Protein AF-A0A2E7RNI8-F1 (afdb_monomer)

Foldseek 3Di:
DVQQAACAPPPPAFDGHPPNPDDDDDDPCVVPPDPVSLLLLLQNVPPDNDQDQERFALDFDDDDDPVLQPDFADADDPSSVVSLVCQQQCGPNRNHHAAFYELFQQQCPVVCVVVVNDPDPPARSHASRSTNVLVDPSYAYEWEDAPVRHGESRTHYYDSHDYYFHFHYFLQPTWGDKGFFPWFLCDGPQNVDPDPQSDQCSHSCADPSGNGVGMDRGGGHSSSRRSRD

Nearest PDB structures (foldseek):
  3wqb-assembly1_A  TM=8.336E-01  e=3.215E-13  Aeromonas sobria
  3hjr-assembly1_A  TM=7.940E-01  e=1.493E-12  Aeromonas sobria
  1p8j-assembly1_A  TM=9.001E-01  e=2.057E-09  Mus musculus
  1ot5-assembly2_B  TM=8.166E-01  e=7.885E-08  Saccharomyces cerevisiae
  4mzd-assembly1_A  TM=5.587E-01  e=4.440E-04  Lactococcus lactis subsp. lactis

Structure (mmCIF, N/CA/C/O backbone):
data_AF-A0A2E7RNI8-F1
#
_entry.id   AF-A0A2E7RNI8-F1
#
loop_
_atom_site.group_PDB
_atom_site.id
_atom_site.type_symbol
_atom_site.label_atom_id
_atom_site.label_alt_id
_atom_site.label_comp_id
_atom_site.label_asym_id
_atom_site.label_entity_id
_atom_site.label_seq_id
_atom_site.pdbx_PDB_ins_code
_atom_site.Cartn_x
_atom_site.Cartn_y
_atom_site.Cartn_z
_atom_site.occupancy
_atom_site.B_iso_or_equiv
_atom_site.auth_seq_id
_atom_site.auth_comp_id
_atom_site.auth_asym_id
_atom_site.auth_atom_id
_atom_site.pdbx_PDB_model_num
ATOM 1 N N . MET A 1 1 ? 0.422 -0.015 -5.640 1.00 95.88 1 MET A N 1
ATOM 2 C CA . MET A 1 1 ? -0.311 -0.620 -4.497 1.00 95.88 1 MET A CA 1
ATOM 3 C C . MET A 1 1 ? -1.468 -1.521 -4.939 1.00 95.88 1 MET A C 1
ATOM 5 O O . MET A 1 1 ? -1.362 -2.720 -4.734 1.00 95.88 1 MET A O 1
ATOM 9 N N . ALA A 1 2 ? -2.531 -1.005 -5.571 1.00 98.06 2 ALA A N 1
ATOM 10 C CA . ALA A 1 2 ? -3.742 -1.778 -5.904 1.00 98.06 2 ALA A CA 1
ATOM 11 C C . ALA A 1 2 ? -3.486 -3.115 -6.636 1.00 98.06 2 ALA A C 1
ATOM 13 O O . ALA A 1 2 ? -4.107 -4.131 -6.317 1.00 98.06 2 ALA A O 1
ATOM 14 N N . GLY A 1 3 ? -2.533 -3.139 -7.575 1.00 98.62 3 GLY A N 1
ATOM 15 C CA . GLY A 1 3 ? -2.154 -4.356 -8.294 1.00 98.62 3 GLY A CA 1
ATOM 16 C C . GLY A 1 3 ? -1.561 -5.459 -7.412 1.00 98.62 3 GLY A C 1
ATOM 17 O O . GLY A 1 3 ? -1.817 -6.632 -7.674 1.00 98.62 3 GLY A O 1
ATOM 18 N N . ILE A 1 4 ? -0.847 -5.104 -6.338 1.00 98.81 4 ILE A N 1
ATOM 19 C CA . ILE A 1 4 ? -0.328 -6.066 -5.350 1.00 98.81 4 ILE A CA 1
ATOM 20 C C . ILE A 1 4 ? -1.492 -6.793 -4.676 1.00 98.81 4 ILE A C 1
ATOM 22 O O . ILE A 1 4 ? -1.464 -8.015 -4.558 1.00 98.81 4 ILE A O 1
ATOM 26 N N . ILE A 1 5 ? -2.544 -6.058 -4.307 1.00 98.81 5 ILE A N 1
ATOM 27 C CA . ILE A 1 5 ? -3.721 -6.626 -3.645 1.00 98.81 5 ILE A CA 1
ATOM 28 C C . ILE A 1 5 ? -4.496 -7.509 -4.626 1.00 98.81 5 ILE A C 1
ATOM 30 O O . ILE A 1 5 ? -4.685 -8.697 -4.373 1.00 98.81 5 ILE A O 1
ATOM 34 N N . ALA A 1 6 ? -4.944 -6.946 -5.753 1.00 98.56 6 ALA A N 1
ATOM 35 C CA . ALA A 1 6 ? -5.981 -7.580 -6.568 1.00 98.56 6 ALA A CA 1
ATOM 36 C C . ALA A 1 6 ? -5.824 -7.390 -8.085 1.00 98.56 6 ALA A C 1
ATOM 38 O O . ALA A 1 6 ? -6.822 -7.395 -8.807 1.00 98.56 6 ALA A O 1
ATOM 39 N N . ALA A 1 7 ? -4.599 -7.265 -8.616 1.00 98.56 7 ALA A N 1
ATOM 40 C CA . ALA A 1 7 ? -4.422 -7.400 -10.064 1.00 98.56 7 ALA A CA 1
ATOM 41 C C . ALA A 1 7 ? -5.032 -8.725 -10.544 1.00 98.56 7 ALA A C 1
ATOM 43 O O . ALA A 1 7 ? -4.798 -9.784 -9.946 1.00 98.56 7 ALA A O 1
ATOM 44 N N . LYS A 1 8 ? -5.832 -8.660 -11.615 1.00 98.38 8 LYS A N 1
ATOM 45 C CA . LYS A 1 8 ? -6.591 -9.813 -12.094 1.00 98.38 8 LYS A CA 1
ATOM 46 C C . LYS A 1 8 ? -5.643 -10.941 -12.488 1.00 98.38 8 LYS A C 1
ATOM 48 O O . LYS A 1 8 ? -4.798 -10.781 -13.357 1.00 98.38 8 LYS A O 1
ATOM 53 N N . GLY A 1 9 ? -5.825 -12.094 -11.859 1.00 96.94 9 GLY A N 1
ATOM 54 C CA . GLY A 1 9 ? -5.047 -13.296 -12.121 1.00 96.94 9 GLY A CA 1
ATOM 55 C C . GLY A 1 9 ? -5.676 -14.176 -13.195 1.00 96.94 9 GLY A C 1
ATOM 56 O O . GLY A 1 9 ? -6.866 -14.063 -13.491 1.00 96.94 9 GLY A O 1
ATOM 57 N N . LEU A 1 10 ? -4.873 -15.113 -13.713 1.00 96.56 10 LEU A N 1
ATOM 58 C CA . LEU A 1 10 ? -5.301 -16.177 -14.637 1.00 96.56 10 LEU A CA 1
ATOM 59 C C . LEU A 1 10 ? -5.905 -15.665 -15.959 1.00 96.56 10 LEU A C 1
ATOM 61 O O . LEU A 1 10 ? -6.720 -16.341 -16.578 1.00 96.56 10 LEU A O 1
ATOM 65 N N . ASN A 1 11 ? -5.496 -14.476 -16.397 1.00 97.25 11 ASN A N 1
ATOM 66 C CA . ASN A 1 11 ? -5.921 -13.840 -17.649 1.00 97.25 11 ASN A CA 1
ATOM 67 C C . ASN A 1 11 ? -4.801 -13.779 -18.708 1.00 97.25 11 ASN A C 1
ATOM 69 O O . ASN A 1 11 ? -5.030 -13.263 -19.797 1.00 97.25 11 ASN A O 1
ATOM 73 N N . GLY A 1 12 ? -3.605 -14.295 -18.396 1.00 95.75 12 GLY A N 1
ATOM 74 C CA . GLY A 1 12 ? -2.468 -14.348 -19.321 1.00 95.75 12 GLY A CA 1
ATOM 75 C C . GLY A 1 12 ? -1.784 -13.004 -19.582 1.00 95.75 12 GLY A C 1
ATOM 76 O O . GLY A 1 12 ? -1.007 -12.918 -20.528 1.00 95.75 12 GLY A O 1
ATOM 77 N N . ILE A 1 13 ? -2.056 -11.971 -18.776 1.00 95.06 13 ILE A N 1
ATOM 78 C CA . ILE A 1 13 ? -1.435 -10.649 -18.912 1.00 95.06 13 ILE A CA 1
ATOM 79 C C . ILE A 1 13 ? -0.868 -10.167 -17.575 1.00 95.06 13 ILE A C 1
ATOM 81 O O . ILE A 1 13 ? -1.511 -10.289 -16.535 1.00 95.06 13 ILE A O 1
ATOM 85 N N . GLY A 1 14 ? 0.323 -9.573 -17.615 1.00 95.38 14 GLY A N 1
ATOM 86 C CA . GLY A 1 14 ? 0.879 -8.833 -16.488 1.00 95.38 14 GLY A CA 1
ATOM 87 C C . GLY A 1 14 ? 1.115 -9.636 -15.212 1.00 95.38 14 GLY A C 1
ATOM 88 O O . GLY A 1 14 ? 1.601 -10.765 -15.229 1.00 95.38 14 GLY A O 1
ATOM 89 N N . VAL A 1 15 ? 0.783 -8.996 -14.090 1.00 96.88 15 VAL A N 1
ATOM 90 C CA . VAL A 1 15 ? 0.970 -9.514 -12.729 1.00 96.88 15 VAL A CA 1
ATOM 91 C C . VAL A 1 15 ? -0.310 -10.142 -12.166 1.00 96.88 15 VAL A C 1
ATOM 93 O O . VAL A 1 15 ? -1.409 -9.937 -12.676 1.00 96.88 15 VAL A O 1
ATOM 96 N N . ARG A 1 16 ? -0.178 -10.865 -11.050 1.00 98.00 16 ARG A N 1
ATOM 97 C CA . ARG A 1 16 ? -1.296 -11.432 -10.286 1.00 98.00 16 ARG A CA 1
ATOM 98 C C . ARG A 1 16 ? -1.274 -10.891 -8.860 1.00 98.00 16 ARG A C 1
ATOM 100 O O . ARG A 1 16 ? -0.272 -11.067 -8.174 1.00 98.00 16 ARG A O 1
ATOM 107 N N . GLY A 1 17 ? -2.386 -10.314 -8.414 1.00 98.44 17 GLY A N 1
ATOM 108 C CA . GLY A 1 17 ? -2.538 -9.859 -7.033 1.00 98.44 17 GLY A CA 1
ATOM 109 C C . GLY A 1 17 ? -2.601 -11.019 -6.038 1.00 98.44 17 GLY A C 1
ATOM 110 O O . GLY A 1 17 ? -2.994 -12.136 -6.393 1.00 98.44 17 GLY A O 1
ATOM 111 N N . VAL A 1 18 ? -2.247 -10.749 -4.782 1.00 98.31 18 VAL A N 1
ATOM 112 C CA . VAL A 1 18 ? -2.315 -11.709 -3.666 1.00 98.31 18 VAL A CA 1
ATOM 113 C C . VAL A 1 18 ? -3.736 -12.266 -3.524 1.00 98.31 18 VAL A C 1
ATOM 115 O O . VAL A 1 18 ? -3.933 -13.479 -3.466 1.00 98.31 18 VAL A O 1
ATOM 118 N N . ALA A 1 19 ? -4.733 -11.385 -3.592 1.00 98.38 19 ALA A N 1
ATOM 119 C CA . ALA A 1 19 ? -6.155 -11.691 -3.616 1.00 98.38 19 ALA A CA 1
ATOM 120 C C . ALA A 1 19 ? -6.768 -11.284 -4.970 1.00 98.38 19 ALA A C 1
ATOM 122 O O . ALA A 1 19 ? -7.650 -10.438 -5.051 1.00 98.38 19 ALA A O 1
ATOM 123 N N . TYR A 1 20 ? -6.323 -11.909 -6.064 1.00 98.12 20 TYR A N 1
ATOM 124 C CA . TYR A 1 20 ? -6.678 -11.559 -7.455 1.00 98.12 20 TYR A CA 1
ATOM 125 C C . TYR A 1 20 ? -8.175 -11.615 -7.853 1.00 98.12 20 TYR A C 1
ATOM 127 O O . TYR A 1 20 ? -8.518 -11.346 -9.009 1.00 98.12 20 TYR A O 1
ATOM 135 N N . ASN A 1 21 ? -9.061 -12.014 -6.937 1.00 98.06 21 ASN A N 1
ATOM 136 C CA . ASN A 1 21 ? -10.520 -11.993 -7.096 1.00 98.06 21 ASN A CA 1
ATOM 137 C C . ASN A 1 21 ? -11.219 -11.047 -6.100 1.00 98.06 21 ASN A C 1
ATOM 139 O O . ASN A 1 21 ? -12.447 -11.014 -6.073 1.00 98.06 21 ASN A O 1
ATOM 143 N N . ALA A 1 22 ? -10.468 -10.304 -5.284 1.00 98.06 22 ALA A N 1
ATOM 144 C CA . ALA A 1 22 ? -11.018 -9.246 -4.452 1.00 98.06 22 ALA A CA 1
ATOM 145 C C . ALA A 1 22 ? -11.477 -8.063 -5.316 1.00 98.06 22 ALA A C 1
ATOM 147 O O . ALA A 1 22 ? -10.949 -7.814 -6.403 1.00 98.06 22 ALA A O 1
ATOM 148 N N . SER A 1 23 ? -12.459 -7.326 -4.807 1.00 97.38 23 SER A N 1
ATOM 149 C CA . SER A 1 23 ? -12.894 -6.054 -5.379 1.00 97.38 23 SER A CA 1
ATOM 150 C C . SER A 1 23 ? -12.108 -4.910 -4.748 1.00 97.38 23 SER A C 1
ATOM 152 O O . SER A 1 23 ? -11.735 -4.982 -3.579 1.00 97.38 23 SER A O 1
ATOM 154 N N . LEU A 1 24 ? -11.885 -3.841 -5.510 1.00 97.19 24 LEU A N 1
ATOM 155 C CA . LEU A 1 24 ? -11.178 -2.653 -5.043 1.00 97.19 24 LEU A CA 1
ATOM 156 C C . LEU A 1 24 ? -12.064 -1.416 -5.164 1.00 97.19 24 LEU A C 1
ATOM 158 O O . LEU A 1 24 ? -12.796 -1.257 -6.140 1.00 97.19 24 LEU A O 1
ATOM 162 N N . ILE A 1 25 ? -11.918 -0.517 -4.198 1.00 96.88 25 ILE A N 1
ATOM 163 C CA . ILE A 1 25 ? -12.295 0.888 -4.310 1.00 96.88 25 ILE A CA 1
ATOM 164 C C . ILE A 1 25 ? -11.085 1.733 -3.908 1.00 96.88 25 ILE A C 1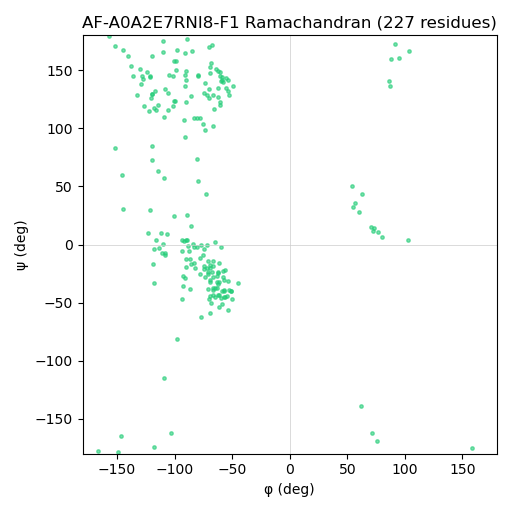
ATOM 166 O O . ILE A 1 25 ? -10.327 1.347 -3.019 1.00 96.88 25 ILE A O 1
ATOM 170 N N . GLY A 1 26 ? -10.880 2.857 -4.591 1.00 95.69 26 GLY A N 1
ATOM 171 C CA . GLY A 1 26 ? -9.806 3.796 -4.293 1.00 95.69 26 GLY A CA 1
ATOM 172 C C . GLY A 1 26 ? -10.365 5.145 -3.865 1.00 95.69 26 GLY A C 1
ATOM 173 O O . GLY A 1 26 ? -11.226 5.698 -4.546 1.00 95.69 26 GLY A O 1
ATOM 174 N N . TYR A 1 27 ? -9.833 5.684 -2.772 1.00 95.19 27 TYR A N 1
ATOM 175 C CA . TYR A 1 27 ? -10.030 7.072 -2.364 1.00 95.19 27 TYR A CA 1
ATOM 176 C C . TYR A 1 27 ? -8.683 7.781 -2.450 1.00 95.19 27 TYR A C 1
ATOM 178 O O . TYR A 1 27 ? -7.733 7.374 -1.781 1.00 95.19 27 TYR A O 1
ATOM 186 N N . ASN A 1 28 ? -8.582 8.830 -3.268 1.00 93.75 28 ASN A N 1
ATOM 187 C CA . ASN A 1 28 ? -7.333 9.571 -3.454 1.00 93.75 28 ASN A CA 1
ATOM 188 C C . ASN A 1 28 ? -7.077 10.559 -2.300 1.00 93.75 28 ASN A C 1
ATOM 190 O O . ASN A 1 28 ? -6.929 11.757 -2.511 1.00 93.75 28 ASN A O 1
ATOM 194 N N . TYR A 1 29 ? -7.073 10.061 -1.060 1.00 94.50 29 TYR A N 1
ATOM 195 C CA . TYR A 1 29 ? -6.887 10.866 0.152 1.00 94.50 29 TYR A CA 1
ATOM 196 C C . TYR A 1 29 ? -5.619 11.731 0.090 1.00 94.50 29 TYR A C 1
ATOM 198 O O . TYR A 1 29 ? -5.658 12.896 0.470 1.00 94.50 29 TYR A O 1
ATOM 206 N N . LEU A 1 30 ? -4.530 11.192 -0.467 1.00 94.44 30 LEU A N 1
ATOM 207 C CA . LEU A 1 30 ? -3.238 11.881 -0.558 1.00 94.44 30 LEU A CA 1
ATOM 208 C C . LEU A 1 30 ? -3.238 13.104 -1.488 1.00 94.44 30 LEU A C 1
ATOM 210 O O . LEU A 1 30 ? -2.313 13.908 -1.418 1.00 94.44 30 LEU A O 1
ATOM 214 N N . GLU A 1 31 ? -4.254 13.273 -2.338 1.00 95.25 31 GLU A N 1
ATOM 215 C CA . GLU A 1 31 ? -4.439 14.498 -3.124 1.00 95.25 31 GLU A CA 1
ATOM 216 C C . GLU A 1 31 ? -4.941 15.665 -2.257 1.00 95.25 31 GLU A C 1
ATOM 218 O O . GLU A 1 31 ? -4.648 16.823 -2.549 1.00 95.25 31 GLU A O 1
ATOM 223 N N . ASN A 1 32 ? -5.668 15.376 -1.170 1.00 94.62 32 ASN A N 1
ATOM 224 C CA . ASN A 1 32 ? -6.168 16.376 -0.229 1.00 94.62 32 ASN A CA 1
ATOM 225 C C . ASN A 1 32 ? -6.329 15.792 1.189 1.00 94.62 32 ASN A C 1
ATOM 227 O O . ASN A 1 32 ? -7.425 15.387 1.599 1.00 94.62 32 ASN A O 1
ATOM 231 N N . SER A 1 33 ? -5.226 15.767 1.938 1.00 94.12 33 SER A N 1
ATOM 232 C CA . SER A 1 33 ? -5.112 15.078 3.227 1.00 94.12 33 SER A CA 1
ATOM 233 C C . SER A 1 33 ? -5.691 15.867 4.414 1.00 94.12 33 SER A C 1
ATOM 235 O O . SER A 1 33 ? -4.949 16.408 5.232 1.00 94.12 33 SER A O 1
ATOM 237 N N . THR A 1 34 ? -7.019 15.954 4.520 1.00 95.69 34 THR A N 1
ATOM 238 C CA . THR A 1 34 ? -7.719 16.547 5.680 1.00 95.69 34 THR A CA 1
ATOM 239 C C . THR A 1 34 ? -8.246 15.476 6.636 1.00 95.69 34 THR A C 1
ATOM 241 O O . THR A 1 34 ? -8.515 14.353 6.213 1.00 95.69 34 THR A O 1
ATOM 244 N N . TYR A 1 35 ? -8.487 15.821 7.908 1.00 95.50 35 TYR A N 1
ATOM 245 C CA . TYR A 1 35 ? -9.113 14.891 8.864 1.00 95.50 35 TYR A CA 1
ATOM 246 C C . TYR A 1 35 ? -10.476 14.383 8.383 1.00 95.50 35 TYR A C 1
ATOM 248 O O . TYR A 1 35 ? -10.760 13.194 8.466 1.00 95.50 35 TYR A O 1
ATOM 256 N N . GLU A 1 36 ? -11.287 15.252 7.779 1.00 96.62 36 GLU A N 1
ATOM 257 C CA . GLU A 1 36 ? -12.568 14.853 7.194 1.00 96.62 36 GLU A CA 1
ATOM 258 C C . GLU A 1 36 ? -12.388 13.799 6.088 1.00 96.62 36 GLU A C 1
ATOM 260 O O . GLU A 1 36 ? -13.077 12.779 6.078 1.00 96.62 36 GLU A O 1
ATOM 265 N N . ASN A 1 37 ? -11.433 14.002 5.174 1.00 96.75 37 ASN A N 1
ATOM 266 C CA . ASN A 1 37 ? -11.170 13.043 4.101 1.00 96.75 37 ASN A CA 1
ATOM 267 C C . ASN A 1 37 ? -10.563 11.737 4.631 1.00 96.75 37 ASN A C 1
ATOM 269 O O . ASN A 1 37 ? -10.853 10.673 4.083 1.00 96.75 37 ASN A O 1
ATOM 273 N N . GLN A 1 38 ? -9.774 11.802 5.706 1.00 96.12 38 GLN A N 1
ATOM 274 C CA . GLN A 1 38 ? -9.231 10.633 6.396 1.00 96.12 38 GLN A CA 1
ATOM 275 C C . GLN A 1 38 ? -10.368 9.762 6.950 1.00 96.12 38 GLN A C 1
ATOM 277 O O . GLN A 1 38 ? -10.471 8.591 6.582 1.00 96.12 38 GLN A O 1
ATOM 282 N N . ILE A 1 39 ? -11.271 10.359 7.734 1.00 97.12 39 ILE A N 1
ATOM 283 C CA . ILE A 1 39 ? -12.451 9.712 8.332 1.00 97.12 39 ILE A CA 1
ATOM 284 C C . ILE A 1 39 ? -13.341 9.084 7.251 1.00 97.12 39 ILE A C 1
ATOM 286 O O . ILE A 1 39 ? -13.730 7.917 7.346 1.00 97.12 39 ILE A O 1
ATOM 290 N N . LYS A 1 40 ? -13.584 9.824 6.165 1.00 96.56 40 LYS A N 1
ATOM 291 C CA . LYS A 1 40 ? -14.331 9.338 4.998 1.00 96.56 40 LYS A CA 1
ATOM 292 C C . LYS A 1 40 ? -13.663 8.148 4.323 1.00 96.56 40 LYS A C 1
ATOM 294 O O . LYS A 1 40 ? -14.333 7.173 3.987 1.00 96.56 40 LYS A O 1
ATOM 299 N N . SER A 1 41 ? -12.343 8.194 4.148 1.00 95.88 41 SER A N 1
ATOM 300 C CA . SER A 1 41 ? -11.581 7.089 3.555 1.00 95.88 41 SER A CA 1
ATOM 301 C C . SER A 1 41 ? -11.547 5.839 4.442 1.00 95.88 41 SER A C 1
ATOM 303 O O . SER A 1 41 ? -11.397 4.738 3.918 1.00 95.88 41 SER A O 1
ATOM 305 N N . TRP A 1 42 ? -11.743 5.994 5.757 1.00 95.88 42 TRP A N 1
ATOM 306 C CA . TRP A 1 42 ? -11.848 4.910 6.740 1.00 95.88 42 TRP A CA 1
ATOM 307 C C . TRP A 1 42 ? -13.246 4.301 6.871 1.00 95.88 42 TRP A C 1
ATOM 309 O O . TRP A 1 42 ? -13.422 3.356 7.642 1.00 95.88 42 TRP A O 1
ATOM 319 N N . GLY A 1 43 ? -14.215 4.784 6.090 1.00 95.38 43 GLY A N 1
ATOM 320 C CA . GLY A 1 43 ? -15.548 4.190 5.993 1.00 95.38 43 GLY A CA 1
ATOM 321 C C . GLY A 1 43 ? -16.644 4.917 6.766 1.00 95.38 43 GLY A C 1
ATOM 322 O O . GLY A 1 43 ? -17.786 4.458 6.742 1.00 95.38 43 GLY A O 1
ATOM 323 N N . THR A 1 44 ? -16.344 6.052 7.399 1.00 94.44 44 THR A N 1
ATOM 324 C CA . THR A 1 44 ? -17.353 6.898 8.051 1.00 94.44 44 THR A CA 1
ATOM 325 C C . THR A 1 44 ? -17.849 7.948 7.060 1.00 94.44 44 THR A C 1
ATOM 327 O O . THR A 1 44 ? -17.130 8.881 6.723 1.00 94.44 44 THR A O 1
ATOM 330 N N . GLU A 1 45 ? -19.079 7.780 6.569 1.00 93.19 45 GLU A N 1
ATOM 331 C CA . GLU A 1 45 ? -19.682 8.627 5.521 1.00 93.19 45 GLU A CA 1
ATOM 332 C C . GLU A 1 45 ? -18.832 8.744 4.231 1.00 93.19 45 GLU A C 1
ATOM 334 O O . GLU A 1 45 ? -18.580 9.851 3.739 1.00 93.19 45 GLU A O 1
ATOM 339 N N . PRO A 1 46 ? -18.376 7.618 3.642 1.00 93.69 46 PRO A N 1
ATOM 340 C CA . PRO A 1 46 ? -17.533 7.662 2.456 1.00 93.69 46 PRO A CA 1
ATOM 341 C C . PRO A 1 46 ? -18.279 8.305 1.271 1.00 93.69 46 PRO A C 1
ATOM 343 O O . PRO A 1 46 ? -19.492 8.120 1.135 1.00 93.69 46 PRO A O 1
ATOM 346 N N . PRO A 1 47 ? -17.573 8.986 0.342 1.00 90.56 47 PRO A N 1
ATOM 347 C CA . PRO A 1 47 ? -18.196 9.634 -0.817 1.00 90.56 47 PRO A CA 1
ATOM 348 C C . PRO A 1 47 ? -18.994 8.670 -1.700 1.00 90.56 47 PRO A C 1
ATOM 350 O O . PRO A 1 47 ? -19.945 9.070 -2.369 1.00 90.56 47 PRO A O 1
ATOM 353 N N . ILE A 1 48 ? -18.592 7.396 -1.709 1.00 90.50 48 ILE A N 1
ATOM 354 C CA . ILE A 1 48 ? -19.298 6.310 -2.378 1.00 90.50 48 ILE A CA 1
ATOM 355 C C . ILE A 1 48 ? -19.626 5.264 -1.305 1.00 90.50 48 ILE A C 1
ATOM 357 O O . ILE A 1 48 ? -18.703 4.667 -0.749 1.00 90.50 48 ILE A O 1
ATOM 361 N N . PRO A 1 49 ? -20.912 5.016 -0.996 1.00 86.75 49 PRO A N 1
ATOM 362 C CA . PRO A 1 49 ? -21.294 4.058 0.030 1.00 86.75 49 PRO A CA 1
ATOM 363 C C . PRO A 1 49 ? -21.066 2.632 -0.476 1.00 86.75 49 PRO A C 1
ATOM 365 O O . PRO A 1 49 ? -21.884 2.067 -1.203 1.00 86.75 49 PRO A O 1
ATOM 368 N N . VAL A 1 50 ? -19.938 2.046 -0.086 1.00 88.56 50 VAL A N 1
ATOM 369 C CA . VAL A 1 50 ? -19.606 0.641 -0.331 1.00 88.56 50 VAL A CA 1
ATOM 370 C C . VAL A 1 50 ? -19.201 -0.036 0.968 1.00 88.56 50 VAL A C 1
ATOM 372 O O . VAL A 1 50 ? -18.560 0.560 1.830 1.00 88.56 50 VAL A O 1
ATOM 375 N N . ASN A 1 51 ? -19.556 -1.311 1.094 1.00 89.69 51 ASN A N 1
ATOM 376 C CA . ASN A 1 51 ? -19.107 -2.127 2.212 1.00 89.69 51 ASN A CA 1
ATOM 377 C C . ASN A 1 51 ? -17.662 -2.555 1.956 1.00 89.69 51 ASN A C 1
ATOM 379 O O . ASN A 1 51 ? -17.411 -3.380 1.077 1.00 89.69 51 ASN A O 1
ATOM 383 N N . VAL A 1 52 ? -16.729 -1.985 2.714 1.00 95.62 52 VAL A N 1
ATOM 384 C CA . VAL A 1 52 ? -15.305 -2.327 2.659 1.00 95.62 52 VAL A CA 1
ATOM 385 C C . VAL A 1 52 ? -14.936 -3.148 3.889 1.00 95.62 52 VAL A C 1
ATOM 387 O O . VAL A 1 52 ? -15.247 -2.768 5.018 1.00 95.62 52 VAL A O 1
ATOM 390 N N . ASP A 1 53 ? -14.266 -4.276 3.662 1.00 96.44 53 ASP A N 1
ATOM 391 C CA . ASP A 1 53 ? -13.788 -5.154 4.732 1.00 96.44 53 ASP A CA 1
ATOM 392 C C . ASP A 1 53 ? -12.404 -4.737 5.256 1.00 96.44 53 ASP A C 1
ATOM 394 O O . ASP A 1 53 ? -12.142 -4.837 6.459 1.00 96.44 53 ASP A O 1
ATOM 398 N N . ILE A 1 54 ? -11.524 -4.303 4.344 1.00 98.12 54 ILE A N 1
ATOM 399 C CA . ILE A 1 54 ? -10.101 -4.033 4.581 1.00 98.12 54 ILE A CA 1
ATOM 400 C C . ILE A 1 54 ? -9.728 -2.677 3.977 1.00 98.12 54 ILE A C 1
ATOM 402 O O . ILE A 1 54 ? -9.957 -2.427 2.794 1.00 98.12 54 ILE A O 1
ATOM 406 N N . TYR A 1 55 ? -9.101 -1.833 4.787 1.00 98.00 55 TYR A N 1
ATOM 407 C CA . TYR A 1 55 ? -8.613 -0.508 4.435 1.00 98.00 55 TYR A CA 1
ATOM 408 C C . TYR A 1 55 ? -7.091 -0.542 4.395 1.00 98.00 55 TYR A C 1
ATOM 410 O O . TYR A 1 55 ? -6.434 -0.671 5.428 1.00 98.00 55 TYR A O 1
ATOM 418 N N . ASN A 1 56 ? -6.528 -0.436 3.194 1.00 98.31 56 ASN A N 1
ATOM 419 C CA . ASN A 1 56 ? -5.087 -0.357 3.011 1.00 98.31 56 ASN A CA 1
ATOM 420 C C . ASN A 1 56 ? -4.624 1.107 3.028 1.00 98.31 56 ASN A C 1
ATOM 422 O O . ASN A 1 56 ? -5.068 1.924 2.222 1.00 98.31 56 ASN A O 1
ATOM 426 N N . MET A 1 57 ? -3.710 1.414 3.939 1.00 97.31 57 MET A N 1
ATOM 427 C CA . MET A 1 57 ? -3.157 2.740 4.183 1.00 97.31 57 MET A CA 1
ATOM 428 C C . MET A 1 57 ? -1.648 2.700 3.960 1.00 97.31 57 MET A C 1
ATOM 430 O O . MET A 1 57 ? -0.845 2.735 4.891 1.00 97.31 57 MET A O 1
ATOM 434 N N . SER A 1 58 ? -1.245 2.603 2.695 1.00 96.88 58 SER A N 1
ATOM 435 C CA . SER A 1 58 ? 0.160 2.672 2.271 1.00 96.88 58 SER A CA 1
ATOM 436 C C . SER A 1 58 ? 0.755 4.091 2.366 1.00 96.88 58 SER A C 1
ATOM 438 O O . SER A 1 58 ? 1.444 4.539 1.447 1.00 96.88 58 SER A O 1
ATOM 440 N N . TYR A 1 59 ? 0.473 4.797 3.460 1.00 94.38 59 TYR A N 1
ATOM 441 C CA . TYR A 1 59 ? 0.939 6.142 3.782 1.00 94.38 59 TYR A CA 1
ATOM 442 C C . TYR A 1 59 ? 1.196 6.299 5.289 1.00 94.38 59 TYR A C 1
ATOM 444 O O . TYR A 1 59 ? 0.786 5.480 6.113 1.00 94.38 59 TYR A O 1
ATOM 452 N N . GLY A 1 60 ? 1.867 7.389 5.642 1.00 88.69 60 GLY A N 1
ATOM 453 C CA . GLY A 1 60 ? 2.136 7.814 7.012 1.00 88.69 60 GLY A CA 1
ATOM 454 C C . GLY A 1 60 ? 2.631 9.256 7.017 1.00 88.69 60 GLY A C 1
ATOM 455 O O . GLY A 1 60 ? 2.707 9.893 5.959 1.00 88.69 60 GLY A O 1
ATOM 456 N N . ARG A 1 61 ? 2.967 9.781 8.192 1.00 80.88 61 ARG A N 1
ATOM 457 C CA . ARG A 1 61 ? 3.476 11.149 8.321 1.00 80.88 61 ARG A CA 1
ATOM 458 C C . ARG A 1 61 ? 4.965 11.235 7.954 1.00 80.88 61 ARG A C 1
ATOM 460 O O . ARG A 1 61 ? 5.742 10.311 8.182 1.00 80.88 61 ARG A O 1
ATOM 467 N N . GLY A 1 62 ? 5.365 12.354 7.346 1.00 73.00 62 GLY A N 1
ATOM 468 C CA . GLY A 1 62 ? 6.773 12.685 7.105 1.00 73.00 62 GLY A CA 1
ATOM 469 C C . GLY A 1 62 ? 7.355 13.488 8.271 1.00 73.00 62 GLY A C 1
ATOM 470 O O . GLY A 1 62 ? 6.706 14.420 8.740 1.00 73.00 62 GLY A O 1
ATOM 471 N N . TYR A 1 63 ? 8.575 13.158 8.701 1.00 67.50 63 TYR A N 1
ATOM 472 C CA . TYR A 1 63 ? 9.256 13.778 9.849 1.00 67.50 63 TYR A CA 1
ATOM 473 C C . TYR A 1 63 ? 10.564 14.425 9.396 1.00 67.50 63 TYR A C 1
ATOM 475 O O . TYR A 1 63 ? 11.628 13.805 9.391 1.00 67.50 63 TYR A O 1
ATOM 483 N N . GLY A 1 64 ? 10.467 15.663 8.909 1.00 51.47 64 GLY A N 1
ATOM 484 C CA . GLY A 1 64 ? 11.573 16.349 8.235 1.00 51.47 64 GLY A CA 1
ATOM 485 C C . GLY A 1 64 ? 12.585 17.014 9.175 1.00 51.47 64 GLY A C 1
ATOM 486 O O . GLY A 1 64 ? 13.710 17.279 8.756 1.00 51.47 64 GLY A O 1
ATOM 487 N N . GLY A 1 65 ? 12.218 17.291 10.432 1.00 57.66 65 GLY A N 1
ATOM 488 C CA . GLY A 1 65 ? 13.069 18.010 11.390 1.00 57.66 65 GLY A CA 1
ATOM 489 C C . GLY A 1 65 ? 13.769 17.100 12.403 1.00 57.66 65 GLY A C 1
ATOM 490 O O . GLY A 1 65 ? 13.189 16.125 12.869 1.00 57.66 65 GLY A O 1
ATOM 491 N N . GLU A 1 66 ? 14.999 17.439 12.813 1.00 53.47 66 GLU A N 1
ATOM 492 C CA . GLU A 1 66 ? 15.720 16.704 13.875 1.00 53.47 66 GLU A CA 1
ATOM 493 C C . GLU A 1 66 ? 14.953 16.653 15.207 1.00 53.47 66 GLU A C 1
ATOM 495 O O . GLU A 1 66 ? 15.058 15.671 15.938 1.00 53.47 66 GLU A O 1
ATOM 500 N N . ALA A 1 67 ? 14.151 17.683 15.498 1.00 51.38 67 ALA A N 1
ATOM 501 C CA . ALA A 1 67 ? 13.362 17.790 16.723 1.00 51.38 67 ALA A CA 1
ATOM 502 C C . ALA A 1 67 ? 12.200 16.785 16.805 1.00 51.38 67 ALA A C 1
ATOM 504 O O . ALA A 1 67 ? 11.730 16.510 17.902 1.00 51.38 67 ALA A O 1
ATOM 505 N N . GLU A 1 68 ? 11.751 16.229 15.677 1.00 55.34 68 GLU A N 1
ATOM 506 C CA . GLU A 1 68 ? 10.602 15.317 15.638 1.00 55.34 68 GLU A CA 1
ATOM 507 C C . GLU A 1 68 ? 11.047 13.854 15.803 1.00 55.34 68 GLU A C 1
ATOM 509 O O . GLU A 1 68 ? 10.334 13.054 16.392 1.00 55.34 68 GLU A O 1
ATOM 514 N N . LYS A 1 69 ? 12.269 13.490 15.387 1.00 57.19 69 LYS A N 1
ATOM 515 C CA . LYS A 1 69 ? 12.697 12.081 15.214 1.00 57.19 69 LYS A CA 1
ATOM 516 C C . LYS A 1 69 ? 12.797 11.248 16.500 1.00 57.19 69 LYS A C 1
ATOM 518 O O . LYS A 1 69 ? 12.791 10.020 16.424 1.00 57.19 69 LYS A O 1
ATOM 523 N N . TYR A 1 70 ? 12.868 11.900 17.663 1.00 58.97 70 TYR A N 1
ATOM 524 C CA . TYR A 1 70 ? 12.996 11.249 18.975 1.00 58.97 70 TYR A CA 1
ATOM 525 C C . TYR A 1 70 ? 11.890 11.627 19.967 1.00 58.97 70 TYR A C 1
ATOM 527 O O . TYR A 1 70 ? 11.991 11.296 21.150 1.00 58.97 70 TYR A O 1
ATOM 535 N N . THR A 1 71 ? 10.840 12.314 19.518 1.00 65.38 71 THR A N 1
ATOM 536 C CA . THR A 1 71 ? 9.673 12.601 20.356 1.00 65.38 71 THR A CA 1
ATOM 537 C C . THR A 1 71 ? 8.639 11.495 20.213 1.00 65.38 71 THR A C 1
ATOM 539 O O . THR A 1 71 ? 8.432 10.965 19.122 1.00 65.38 71 THR A O 1
ATOM 542 N N . PHE A 1 72 ? 7.982 11.143 21.316 1.00 73.75 72 PHE A N 1
ATOM 543 C CA . PHE A 1 72 ? 6.761 10.348 21.236 1.00 73.75 72 PHE A CA 1
ATOM 544 C C . PHE A 1 72 ? 5.648 11.190 20.622 1.00 73.75 72 PHE A C 1
ATOM 546 O O . PHE A 1 72 ? 5.619 12.406 20.821 1.00 73.75 72 PHE A O 1
ATOM 553 N N . ALA A 1 73 ? 4.759 10.536 19.880 1.00 76.88 73 ALA A N 1
ATOM 554 C CA . ALA A 1 73 ? 3.558 11.183 19.389 1.00 76.88 73 ALA A CA 1
ATOM 555 C C . ALA A 1 73 ? 2.685 11.676 20.557 1.00 76.88 73 ALA A C 1
ATOM 557 O O . ALA A 1 73 ? 2.651 11.058 21.627 1.00 76.88 73 ALA A O 1
ATOM 558 N N . ASP A 1 74 ? 1.962 12.771 20.327 1.00 82.81 74 ASP A N 1
ATOM 559 C CA . ASP A 1 74 ? 0.785 13.097 21.129 1.00 82.81 74 ASP A CA 1
ATOM 560 C C . ASP A 1 74 ? -0.329 12.069 20.861 1.00 82.81 74 ASP A C 1
ATOM 562 O O . ASP A 1 74 ? -0.224 11.221 19.971 1.00 82.81 74 ASP A O 1
ATOM 566 N N . TYR A 1 75 ? -1.408 12.129 21.642 1.00 87.31 75 TYR A N 1
ATOM 567 C CA . TYR A 1 75 ? -2.596 11.328 21.353 1.00 87.31 75 TYR A CA 1
ATOM 568 C C . TYR A 1 75 ? -3.145 11.659 19.966 1.00 87.31 75 TYR A C 1
ATOM 570 O O . TYR A 1 75 ? -3.137 12.823 19.551 1.00 87.31 75 TYR A O 1
ATOM 578 N N . LEU A 1 76 ? -3.661 10.630 19.292 1.00 91.94 76 LEU A N 1
ATOM 579 C CA . LEU A 1 76 ? -4.375 10.801 18.037 1.00 91.94 76 LEU A CA 1
ATOM 580 C C . LEU A 1 76 ? -5.524 11.797 18.235 1.00 9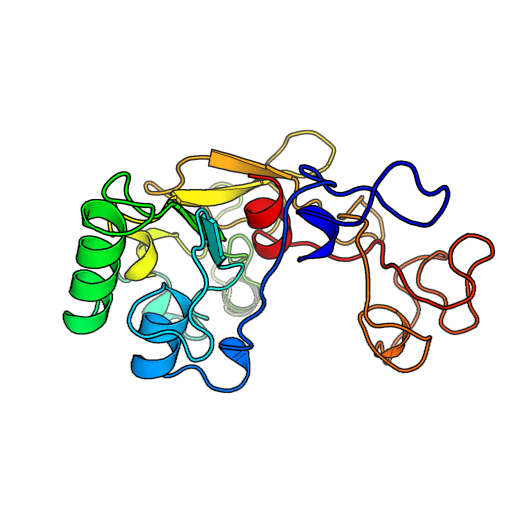1.94 76 LEU A C 1
ATOM 582 O O . LEU A 1 76 ? -6.159 11.846 19.291 1.00 91.94 76 LEU A O 1
ATOM 586 N N . GLU A 1 77 ? -5.773 12.618 17.219 1.00 94.44 77 GLU A N 1
ATOM 587 C CA . GLU A 1 77 ? -6.885 13.560 17.251 1.00 94.44 77 GLU A CA 1
ATOM 588 C C . GLU A 1 77 ? -8.205 12.809 17.518 1.00 94.44 77 GLU A C 1
ATOM 590 O O . GLU A 1 77 ? -8.463 11.753 16.939 1.00 94.44 77 GLU A O 1
ATOM 595 N N . ALA A 1 78 ? -9.030 13.341 18.425 1.00 95.62 78 ALA A N 1
ATOM 596 C CA . ALA A 1 78 ? -10.177 12.620 18.972 1.00 95.62 78 ALA A CA 1
ATOM 597 C C . ALA A 1 78 ? -11.180 12.177 17.895 1.00 95.62 78 ALA A C 1
ATOM 599 O O . ALA A 1 78 ? -11.672 11.056 17.955 1.00 95.62 78 ALA A O 1
ATOM 600 N N . SER A 1 79 ? -11.453 13.009 16.883 1.00 96.75 79 SER A N 1
ATOM 601 C CA . SER A 1 79 ? -12.368 12.630 15.799 1.00 96.75 79 SER A CA 1
ATOM 602 C C . SER A 1 79 ? -11.806 11.527 14.892 1.00 96.75 79 SER A C 1
ATOM 604 O O . SER A 1 79 ? -12.570 10.702 14.385 1.00 96.75 79 SER A O 1
ATOM 606 N N . LEU A 1 80 ? -10.480 11.460 14.720 1.00 96.75 80 LEU A N 1
ATOM 607 C CA . LEU A 1 80 ? -9.813 10.348 14.037 1.00 96.75 80 LEU A CA 1
ATOM 608 C C . LEU A 1 80 ? -9.893 9.057 14.860 1.00 96.75 80 LEU A C 1
ATOM 610 O O . LEU A 1 80 ? -10.205 7.999 14.309 1.00 96.75 80 LEU A O 1
ATOM 614 N N . GLU A 1 81 ? -9.641 9.130 16.168 1.00 96.88 81 GLU A N 1
ATOM 615 C CA . GLU A 1 81 ? -9.735 7.964 17.051 1.00 96.88 81 GLU A CA 1
ATOM 616 C C . GLU A 1 81 ? -11.175 7.434 17.137 1.00 96.88 81 GLU A C 1
ATOM 618 O O . GLU A 1 81 ? -11.393 6.235 16.952 1.00 96.88 81 GLU A O 1
ATOM 623 N N . ASP A 1 82 ? -12.164 8.319 17.295 1.00 97.62 82 ASP A N 1
ATOM 624 C CA . ASP A 1 82 ? -13.590 7.973 17.279 1.00 97.62 82 ASP A CA 1
ATOM 625 C C . ASP A 1 82 ? -13.991 7.276 15.969 1.00 97.62 82 ASP A C 1
ATOM 627 O O . ASP A 1 82 ? -14.763 6.313 15.979 1.00 97.62 82 ASP A O 1
ATOM 631 N N . ALA A 1 83 ? -13.448 7.714 14.827 1.00 97.62 83 ALA A N 1
ATOM 632 C CA . ALA A 1 83 ? -13.710 7.079 13.539 1.00 97.62 83 ALA A CA 1
ATOM 633 C C . ALA A 1 83 ? -13.126 5.660 13.451 1.00 97.62 83 ALA A C 1
ATOM 635 O O . ALA A 1 83 ? -13.783 4.763 12.918 1.00 97.62 83 ALA A O 1
ATOM 636 N N . LEU A 1 84 ? -11.926 5.432 13.995 1.00 98.00 84 LEU A N 1
ATOM 637 C CA . LEU A 1 84 ? -11.331 4.095 14.068 1.00 98.00 84 LEU A CA 1
ATOM 638 C C . LEU A 1 84 ? -12.120 3.177 15.006 1.00 98.00 84 LEU A C 1
ATOM 640 O O . LEU A 1 84 ? -12.392 2.035 14.633 1.00 98.00 84 LEU A O 1
ATOM 644 N N . ILE A 1 85 ? -12.529 3.678 16.179 1.00 97.94 85 ILE A N 1
ATOM 645 C CA . ILE A 1 85 ? -13.374 2.951 17.140 1.00 97.94 85 ILE A CA 1
ATOM 646 C C . ILE A 1 85 ? -14.696 2.563 16.476 1.00 97.94 85 ILE A C 1
ATOM 648 O O . ILE A 1 85 ? -15.054 1.384 16.436 1.00 97.94 85 ILE A O 1
ATOM 652 N N . TYR A 1 86 ? -15.385 3.527 15.859 1.00 97.62 86 TYR A N 1
ATOM 653 C CA . TYR A 1 86 ? -16.605 3.263 15.102 1.00 97.62 86 TYR A CA 1
ATOM 654 C C . TYR A 1 86 ? -16.376 2.190 14.031 1.00 97.62 86 TYR A C 1
ATOM 656 O O . TYR A 1 86 ? -17.175 1.257 13.901 1.00 97.62 86 TYR A O 1
ATOM 664 N N . GLY A 1 87 ? -15.256 2.292 13.313 1.00 97.44 87 GLY A N 1
ATOM 665 C CA . GLY A 1 87 ? -14.799 1.338 12.318 1.00 97.44 87 GLY A CA 1
ATOM 666 C C . GLY A 1 87 ? -14.721 -0.095 12.835 1.00 97.44 87 GLY A C 1
ATOM 667 O O . GLY A 1 87 ? -15.344 -1.000 12.271 1.00 97.44 87 GLY A O 1
ATOM 668 N N . VAL A 1 88 ? -13.969 -0.315 13.914 1.00 98.00 88 VAL A N 1
ATOM 669 C CA . VAL A 1 88 ? -13.740 -1.655 14.480 1.00 98.00 88 VAL A CA 1
ATOM 670 C C . VAL A 1 88 ? -14.950 -2.219 15.231 1.00 98.00 88 VAL A C 1
ATOM 672 O O . VAL A 1 88 ? -15.055 -3.435 15.368 1.00 98.00 88 VAL A O 1
ATOM 675 N N . GLU A 1 89 ? -15.886 -1.381 15.674 1.00 97.81 89 GLU A N 1
ATOM 676 C CA . GLU A 1 89 ? -17.089 -1.832 16.385 1.00 97.81 89 GLU A CA 1
ATOM 677 C C . GLU A 1 89 ? -18.289 -2.075 15.456 1.00 97.81 89 GLU A C 1
ATOM 679 O O . GLU A 1 89 ? -19.066 -3.004 15.678 1.00 97.81 89 GLU A O 1
ATOM 684 N N . ASN A 1 90 ? -18.454 -1.271 14.398 1.00 96.75 90 ASN A N 1
ATOM 685 C CA . ASN A 1 90 ? -19.719 -1.201 13.654 1.00 96.75 90 ASN A CA 1
ATOM 686 C C . ASN A 1 90 ? -19.608 -1.622 12.183 1.00 96.75 90 ASN A C 1
ATOM 688 O O . ASN A 1 90 ? -20.554 -2.201 11.633 1.00 96.75 90 ASN A O 1
ATOM 692 N N . LEU A 1 91 ? -18.473 -1.368 11.522 1.00 96.69 91 LEU A N 1
ATOM 693 C CA . LEU A 1 91 ? -18.320 -1.705 10.105 1.00 96.69 91 LEU A CA 1
ATOM 694 C C . LEU A 1 91 ? -18.237 -3.224 9.890 1.00 96.69 91 LEU A C 1
ATOM 696 O O . LEU A 1 91 ? -18.180 -4.030 10.826 1.00 96.69 91 LEU A O 1
ATOM 700 N N . ARG A 1 92 ? -18.303 -3.641 8.620 1.00 96.19 92 ARG A N 1
ATOM 701 C CA . ARG A 1 92 ? -18.349 -5.059 8.224 1.00 96.19 92 ARG A CA 1
ATOM 702 C C . ARG A 1 92 ? -19.516 -5.828 8.871 1.00 96.19 92 ARG A C 1
ATOM 704 O O . ARG A 1 92 ? -19.392 -6.996 9.241 1.00 96.19 92 ARG A O 1
ATOM 711 N N . GLY A 1 93 ? -20.657 -5.154 9.036 1.00 94.56 93 GLY A N 1
ATOM 712 C CA . GLY A 1 93 ? -21.844 -5.714 9.688 1.00 94.56 93 GLY A CA 1
ATOM 713 C C . GLY A 1 93 ? -21.604 -6.075 11.157 1.00 94.56 93 GLY A C 1
ATOM 714 O O . GLY A 1 93 ? -21.980 -7.169 11.572 1.00 94.56 93 GLY A O 1
ATOM 715 N N . GLY A 1 94 ? -20.923 -5.202 11.910 1.00 96.69 94 GLY A N 1
ATOM 716 C CA . GLY A 1 94 ? -20.586 -5.412 13.324 1.00 96.69 94 GLY A CA 1
A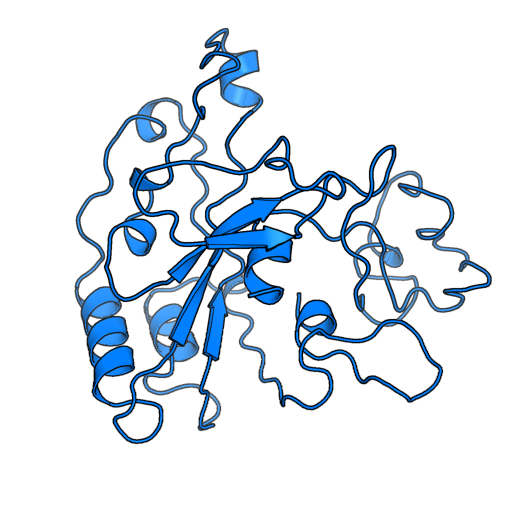TOM 717 C C . GLY A 1 94 ? -19.431 -6.386 13.572 1.00 96.69 94 GLY A C 1
ATOM 718 O O . GLY A 1 94 ? -19.217 -6.824 14.697 1.00 96.69 94 GLY A O 1
ATOM 719 N N . LYS A 1 95 ? -18.695 -6.773 12.523 1.00 97.75 95 LYS A N 1
ATOM 720 C CA . LYS A 1 95 ? -17.487 -7.603 12.658 1.00 97.75 95 LYS A CA 1
ATOM 721 C C . LYS A 1 95 ? -16.217 -6.765 12.828 1.00 97.75 95 LYS A C 1
ATOM 723 O O . LYS A 1 95 ? -15.175 -7.362 13.086 1.00 97.75 95 LYS A O 1
ATOM 728 N N . GLY A 1 96 ? -16.291 -5.457 12.590 1.00 97.62 96 GLY A N 1
ATOM 729 C CA . GLY A 1 96 ? -15.176 -4.516 12.634 1.00 97.62 96 GLY A CA 1
ATOM 730 C C . GLY A 1 96 ? -14.404 -4.403 11.326 1.00 97.62 96 GLY A C 1
ATOM 731 O O . GLY A 1 96 ? -14.106 -5.408 10.686 1.00 97.62 96 GLY A O 1
ATOM 732 N N . ALA A 1 97 ? -14.073 -3.183 10.915 1.00 97.50 97 ALA A N 1
ATOM 733 C CA . ALA A 1 97 ? -13.148 -2.926 9.814 1.00 97.50 97 ALA A CA 1
ATOM 734 C C . ALA A 1 97 ? -11.726 -3.424 10.135 1.00 97.50 97 ALA A C 1
ATOM 736 O O . ALA A 1 97 ? -11.318 -3.466 11.294 1.00 97.50 97 ALA A O 1
ATOM 737 N N . ILE A 1 98 ? -10.967 -3.807 9.101 1.00 98.38 98 ILE A N 1
ATOM 738 C CA . ILE A 1 98 ? -9.532 -4.108 9.222 1.00 98.38 98 ILE A CA 1
ATOM 739 C C . ILE A 1 98 ? -8.745 -2.958 8.611 1.00 98.38 98 ILE A C 1
ATOM 741 O O . ILE A 1 98 ? -8.809 -2.733 7.405 1.00 98.38 98 ILE A O 1
ATOM 745 N N . TYR A 1 99 ? -7.977 -2.263 9.436 1.00 98.38 99 TYR A N 1
ATOM 746 C CA . TYR A 1 99 ? -7.108 -1.170 9.025 1.00 98.38 99 TYR A CA 1
ATOM 747 C C . TYR A 1 99 ? -5.667 -1.680 8.943 1.00 98.38 99 TYR A C 1
ATOM 749 O O . TYR A 1 99 ? -5.127 -2.142 9.943 1.00 98.38 99 TYR A O 1
ATOM 757 N N . VAL A 1 100 ? -5.046 -1.626 7.763 1.00 98.31 100 VAL A N 1
ATOM 758 C CA . VAL A 1 100 ? -3.660 -2.072 7.527 1.00 98.31 100 VAL A CA 1
ATOM 759 C C . VAL A 1 100 ? -2.834 -0.880 7.073 1.00 98.31 100 VAL A C 1
ATOM 761 O O . VAL A 1 100 ? -3.119 -0.314 6.020 1.00 98.31 100 VAL A O 1
ATOM 764 N N . GLN A 1 101 ? -1.816 -0.495 7.839 1.00 97.50 101 GLN A N 1
ATOM 765 C CA . GLN A 1 101 ? -0.999 0.685 7.561 1.00 97.50 101 GLN A CA 1
ATOM 766 C C . GLN A 1 101 ? 0.479 0.338 7.398 1.00 97.50 101 GLN A C 1
ATOM 768 O O . GLN A 1 101 ? 1.017 -0.557 8.049 1.00 97.50 101 GLN A O 1
ATOM 773 N N . SER A 1 102 ? 1.153 1.062 6.510 1.00 96.75 102 SER A N 1
ATOM 774 C CA . SER A 1 102 ? 2.605 0.992 6.359 1.00 96.75 102 SER A CA 1
ATOM 775 C C . SER A 1 102 ? 3.339 1.603 7.559 1.00 96.75 102 SER A C 1
ATOM 777 O O . SER A 1 102 ? 3.053 2.734 7.944 1.00 96.75 102 SER A O 1
ATOM 779 N N . ALA A 1 103 ? 4.353 0.909 8.083 1.00 94.25 103 ALA A N 1
ATOM 780 C CA . ALA A 1 103 ? 5.143 1.359 9.235 1.00 94.25 103 ALA A CA 1
ATOM 781 C C . ALA A 1 103 ? 6.081 2.554 8.950 1.00 94.25 103 ALA A C 1
ATOM 783 O O . ALA A 1 103 ? 6.600 3.162 9.883 1.00 94.25 103 ALA A O 1
ATOM 784 N N . GLY A 1 104 ? 6.335 2.891 7.682 1.00 92.56 104 GLY A N 1
ATOM 785 C CA . GLY A 1 104 ? 7.235 3.974 7.277 1.00 92.56 104 GLY A CA 1
ATOM 786 C C . GLY A 1 104 ? 8.599 3.501 6.756 1.00 92.56 104 GLY A C 1
ATOM 787 O O . GLY A 1 104 ? 8.980 2.334 6.873 1.00 92.56 104 GLY A O 1
ATOM 788 N N . ASN A 1 105 ? 9.334 4.423 6.130 1.00 91.19 105 ASN A N 1
ATOM 789 C CA . ASN A 1 105 ? 10.584 4.147 5.403 1.00 91.19 105 ASN A CA 1
ATOM 790 C C . ASN A 1 105 ? 11.791 4.934 5.965 1.00 91.19 105 ASN A C 1
ATOM 792 O O . ASN A 1 105 ? 12.697 5.298 5.222 1.00 91.19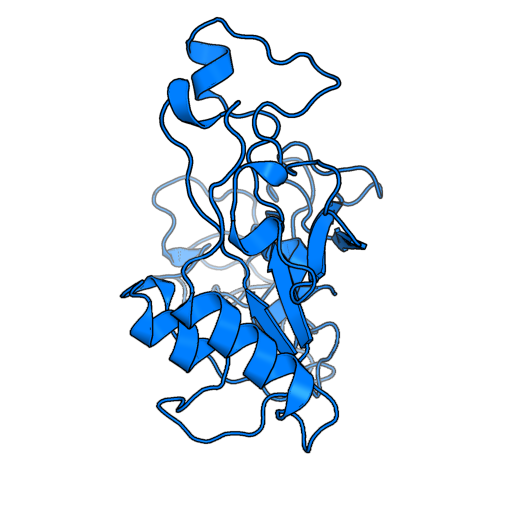 105 ASN A O 1
ATOM 796 N N . GLY A 1 106 ? 11.781 5.230 7.268 1.00 85.31 106 GLY A N 1
ATOM 797 C CA . GLY A 1 106 ? 12.723 6.127 7.950 1.00 85.31 106 GLY A CA 1
ATOM 798 C C . GLY A 1 106 ? 13.853 5.429 8.712 1.00 85.31 106 GLY A C 1
ATOM 799 O O . GLY A 1 106 ? 14.369 5.989 9.677 1.00 85.31 106 GLY A O 1
ATOM 800 N N . PHE A 1 107 ? 14.232 4.199 8.348 1.00 83.56 107 PHE A N 1
ATOM 801 C CA . PHE A 1 107 ? 15.294 3.508 9.087 1.00 83.56 107 PHE A CA 1
ATOM 802 C C . PHE A 1 107 ? 16.671 4.152 8.906 1.00 83.56 107 PHE A C 1
ATOM 804 O O . PHE A 1 107 ? 17.333 4.438 9.899 1.00 83.56 107 PHE A O 1
ATOM 811 N N . ASN A 1 108 ? 17.066 4.393 7.652 1.00 70.56 108 ASN A N 1
ATOM 812 C CA . ASN A 1 108 ? 18.317 5.057 7.270 1.00 70.56 108 ASN A CA 1
ATOM 813 C C . ASN A 1 108 ? 18.001 6.448 6.708 1.00 70.56 108 ASN A C 1
ATOM 815 O O . ASN A 1 108 ? 18.260 6.723 5.536 1.00 70.56 108 ASN A O 1
ATOM 819 N N . ASP A 1 109 ? 17.326 7.292 7.486 1.00 62.03 109 ASP A N 1
ATOM 820 C CA . ASP A 1 109 ? 16.966 8.619 6.998 1.00 62.03 109 ASP A CA 1
ATOM 821 C C . ASP A 1 109 ? 18.238 9.466 6.787 1.00 62.03 109 ASP A C 1
ATOM 823 O O . ASP A 1 109 ? 18.839 9.991 7.729 1.00 62.03 109 ASP A O 1
ATOM 827 N N . TYR A 1 110 ? 18.639 9.586 5.517 1.00 49.59 110 TYR A N 1
ATOM 828 C CA . TYR A 1 110 ? 19.814 10.309 5.017 1.00 49.59 110 TYR A CA 1
ATOM 829 C C . TYR A 1 110 ? 20.043 11.716 5.608 1.00 49.59 110 TYR A C 1
ATOM 831 O O . TYR A 1 110 ? 21.202 12.096 5.751 1.00 49.59 110 TYR A O 1
ATOM 839 N N . PRO A 1 111 ? 19.029 12.530 5.968 1.00 46.16 111 PRO A N 1
ATOM 840 C CA . PRO A 1 111 ? 19.231 13.816 6.630 1.00 46.16 111 PRO A CA 1
ATOM 841 C C . PRO A 1 111 ? 19.911 13.707 8.000 1.00 46.16 111 PRO A C 1
ATOM 843 O O . PRO A 1 111 ? 20.688 14.595 8.323 1.00 46.16 111 PRO A O 1
ATOM 846 N N . ALA A 1 112 ? 19.666 12.640 8.778 1.00 47.78 112 ALA A N 1
ATOM 847 C CA . ALA A 1 112 ? 20.366 12.408 10.049 1.00 47.78 112 ALA A CA 1
ATOM 848 C C . ALA A 1 112 ? 21.833 12.008 9.808 1.00 47.78 112 ALA A C 1
ATOM 850 O O . ALA A 1 112 ? 22.743 12.489 10.479 1.00 47.78 112 ALA A O 1
ATOM 851 N N . GLU A 1 113 ? 22.092 11.205 8.772 1.00 47.03 113 GLU A N 1
ATOM 852 C CA . GLU A 1 113 ? 23.461 10.875 8.360 1.00 47.03 113 GLU A CA 1
ATOM 853 C C . GLU A 1 113 ? 24.208 12.106 7.809 1.00 47.03 113 GLU A C 1
ATOM 855 O O . GLU A 1 113 ? 25.386 12.304 8.110 1.00 47.03 113 GLU A O 1
ATOM 860 N N . ASN A 1 114 ? 23.513 12.987 7.080 1.00 45.16 114 ASN A N 1
ATOM 861 C CA . ASN A 1 114 ? 24.045 14.247 6.551 1.00 45.16 114 ASN A CA 1
ATOM 862 C C . ASN A 1 114 ? 24.212 15.344 7.619 1.00 45.16 114 ASN A C 1
ATOM 864 O O . ASN A 1 114 ? 24.977 16.282 7.394 1.00 45.16 114 ASN A O 1
ATOM 868 N N . SER A 1 115 ? 23.549 15.234 8.775 1.00 51.56 115 SER A N 1
ATOM 869 C CA . SER A 1 115 ? 23.801 16.083 9.946 1.00 51.56 115 SER A CA 1
ATOM 870 C C . SER A 1 115 ? 24.860 15.510 10.898 1.00 51.56 115 SER A C 1
ATOM 872 O O . SER A 1 115 ? 25.159 16.103 11.934 1.00 51.56 115 SER A O 1
ATOM 874 N N . GLY A 1 116 ? 25.489 14.384 10.535 1.00 51.47 116 GLY A N 1
ATOM 875 C CA . GLY A 1 116 ? 26.523 13.725 11.338 1.00 51.47 116 GLY A CA 1
ATOM 876 C C . GLY A 1 116 ? 25.973 12.872 12.487 1.00 51.47 116 GLY A C 1
ATOM 877 O O . GLY A 1 116 ? 26.752 12.348 13.286 1.00 51.47 116 GLY A O 1
ATOM 878 N N . VAL A 1 117 ? 24.651 12.697 12.567 1.00 53.31 117 VAL A N 1
ATOM 879 C CA . VAL A 1 117 ? 23.971 11.850 13.548 1.00 53.31 117 VAL A CA 1
ATOM 880 C C . VAL A 1 117 ? 23.819 10.443 12.971 1.00 53.31 117 VAL A C 1
ATOM 882 O O . VAL A 1 117 ? 22.856 10.103 12.292 1.00 53.31 117 VAL A O 1
ATOM 885 N N . ASN A 1 118 ? 24.791 9.583 13.269 1.00 56.78 118 ASN A N 1
ATOM 886 C CA . ASN A 1 118 ? 24.667 8.154 13.011 1.00 56.78 118 ASN A CA 1
ATOM 887 C C . ASN A 1 118 ? 23.734 7.545 14.073 1.00 56.78 118 ASN A C 1
ATOM 889 O O . ASN A 1 118 ? 24.156 7.327 15.209 1.00 56.78 118 ASN A O 1
ATOM 893 N N . CYS A 1 119 ? 22.482 7.246 13.711 1.00 60.38 119 CYS A N 1
ATOM 894 C CA . CYS A 1 119 ? 21.507 6.567 14.584 1.00 60.38 119 CYS A CA 1
ATOM 895 C C . CYS A 1 119 ? 21.916 5.114 14.938 1.00 60.38 119 CYS A C 1
ATOM 897 O O . CYS A 1 119 ? 21.204 4.401 15.647 1.00 60.38 119 CYS A O 1
ATOM 899 N N . GLY A 1 120 ? 23.086 4.673 14.462 1.00 52.00 120 GLY A N 1
ATOM 900 C CA . GLY A 1 120 ? 23.618 3.325 14.556 1.00 52.00 120 GLY A CA 1
ATOM 901 C C . GLY A 1 120 ? 23.155 2.450 13.390 1.00 52.00 120 GLY A C 1
ATOM 902 O O . GLY A 1 120 ? 22.128 2.682 12.774 1.00 52.00 120 GLY A O 1
ATOM 903 N N . THR A 1 121 ? 23.879 1.361 13.122 1.00 54.22 121 THR A N 1
ATOM 904 C CA . THR A 1 121 ? 23.483 0.351 12.115 1.00 54.22 121 THR A CA 1
ATOM 905 C C . THR A 1 121 ? 22.443 -0.652 12.629 1.00 54.22 121 THR A C 1
ATOM 907 O O . THR A 1 121 ? 22.040 -1.564 11.907 1.00 54.22 121 THR A O 1
ATOM 910 N N . LYS A 1 122 ? 22.049 -0.537 13.905 1.00 62.88 122 LYS A N 1
ATOM 911 C CA . LYS A 1 122 ? 21.225 -1.525 14.625 1.00 62.88 122 LYS A CA 1
ATOM 912 C C . LYS A 1 122 ? 19.884 -0.981 15.118 1.00 62.88 122 LYS A C 1
ATOM 914 O O . LYS A 1 122 ? 19.026 -1.784 15.470 1.00 62.88 122 LYS A O 1
ATOM 919 N N . LEU A 1 123 ? 19.717 0.339 15.173 1.00 68.88 123 LEU A N 1
ATOM 920 C CA . LEU A 1 123 ? 18.504 1.011 15.635 1.00 68.88 123 LEU A CA 1
ATOM 921 C C . LEU A 1 123 ? 18.009 1.948 14.533 1.00 68.88 123 LEU A C 1
ATOM 923 O O . LEU A 1 123 ? 18.801 2.461 13.752 1.00 68.88 123 LEU A O 1
ATOM 927 N N . THR A 1 124 ? 16.696 2.125 14.458 1.00 73.50 124 THR A N 1
ATOM 928 C CA . THR A 1 124 ? 16.055 2.980 13.453 1.00 73.50 124 THR A CA 1
ATOM 929 C C . THR A 1 124 ? 16.268 4.461 13.771 1.00 73.50 124 THR A C 1
ATOM 931 O O . THR A 1 124 ? 16.155 4.847 14.934 1.00 73.50 124 THR A O 1
ATOM 934 N N . CYS A 1 125 ? 16.535 5.297 12.759 1.00 74.75 125 CYS A N 1
ATOM 935 C CA . CYS A 1 125 ? 16.577 6.758 12.928 1.00 74.75 125 CYS A CA 1
ATOM 936 C C . CYS A 1 125 ? 15.209 7.358 13.268 1.00 74.75 125 CYS A C 1
ATOM 938 O O . CYS A 1 125 ? 15.122 8.392 13.924 1.00 74.75 125 CYS A O 1
ATOM 940 N N . THR A 1 126 ? 14.140 6.704 12.823 1.00 79.88 126 THR A N 1
ATOM 941 C CA . THR A 1 126 ? 12.760 7.069 13.131 1.00 79.88 126 THR A CA 1
ATOM 942 C C . THR A 1 126 ? 12.067 5.843 13.692 1.00 79.88 126 THR A C 1
ATOM 944 O O . THR A 1 126 ? 12.011 4.813 13.025 1.00 79.88 126 THR A O 1
ATOM 947 N N . SER A 1 127 ? 11.583 5.910 14.930 1.00 82.88 127 SER A N 1
ATOM 948 C CA . SER A 1 127 ? 10.745 4.850 15.500 1.00 82.88 127 SER A CA 1
ATOM 949 C C . SER A 1 127 ? 9.324 4.995 14.987 1.00 82.88 127 SER A C 1
ATOM 951 O O . SER A 1 127 ? 8.845 6.113 14.879 1.00 82.88 127 SER A O 1
ATOM 953 N N . ILE A 1 128 ? 8.618 3.886 14.773 1.00 85.88 128 ILE A N 1
ATOM 954 C CA . ILE A 1 128 ? 7.175 3.898 14.481 1.00 85.88 128 ILE A CA 1
ATOM 955 C C . ILE A 1 128 ? 6.352 4.628 15.580 1.00 85.88 128 ILE A C 1
ATOM 957 O O . ILE A 1 128 ? 5.258 5.113 15.347 1.00 85.88 128 ILE A O 1
ATOM 961 N N . ALA A 1 129 ? 6.887 4.760 16.801 1.00 83.44 129 ALA A N 1
ATOM 962 C CA . ALA A 1 129 ? 6.200 5.395 17.938 1.00 83.44 129 ALA A CA 1
ATOM 963 C C . ALA A 1 129 ? 6.062 6.935 17.848 1.00 83.44 129 ALA A C 1
ATOM 965 O O . ALA A 1 129 ? 5.553 7.567 18.773 1.00 83.44 129 ALA A O 1
ATOM 966 N N . ILE A 1 130 ? 6.574 7.536 16.777 1.00 82.12 130 ILE A N 1
ATOM 967 C CA . ILE A 1 130 ? 6.485 8.971 16.477 1.00 82.12 130 ILE A CA 1
ATOM 968 C C . ILE A 1 130 ? 5.180 9.351 15.747 1.00 82.12 130 ILE A C 1
ATOM 970 O O . ILE A 1 130 ? 4.826 10.528 15.676 1.00 82.12 130 ILE A O 1
ATOM 974 N N . ASP A 1 131 ? 4.470 8.375 15.174 1.00 84.75 131 ASP A N 1
ATOM 975 C CA . ASP A 1 131 ? 3.191 8.576 14.485 1.00 84.75 131 ASP A CA 1
ATOM 976 C C . ASP A 1 131 ? 2.055 8.173 15.420 1.00 84.75 131 ASP A C 1
ATOM 978 O O . ASP A 1 131 ? 2.011 7.053 15.937 1.00 84.75 131 ASP A O 1
ATOM 982 N N . ASP A 1 132 ? 1.141 9.106 15.655 1.00 87.00 132 ASP A N 1
ATOM 983 C CA . ASP A 1 132 ? -0.014 8.917 16.525 1.00 87.00 132 ASP A CA 1
ATOM 984 C C . ASP A 1 132 ? -0.939 7.818 15.981 1.00 87.00 132 ASP A C 1
ATOM 986 O O . ASP A 1 132 ? -1.383 6.958 16.749 1.00 87.00 132 ASP A O 1
ATOM 990 N N . ASN A 1 133 ? -1.108 7.717 14.656 1.00 86.44 133 ASN A N 1
ATOM 991 C CA . ASN A 1 133 ? -1.838 6.609 14.017 1.00 86.44 133 ASN A CA 1
ATOM 992 C C . ASN A 1 133 ? -1.183 5.246 14.271 1.00 86.44 133 ASN A C 1
ATOM 994 O O . ASN A 1 133 ? -1.834 4.204 14.202 1.00 86.44 133 ASN A O 1
ATOM 998 N N . GLN A 1 134 ? 0.113 5.227 14.573 1.00 86.81 134 GLN A N 1
ATOM 999 C CA . GLN A 1 134 ? 0.862 4.002 14.827 1.00 86.81 134 GLN A CA 1
ATOM 1000 C C . GLN A 1 134 ? 0.922 3.623 16.309 1.00 86.81 134 GLN A C 1
ATOM 1002 O O . GLN A 1 134 ? 1.550 2.621 16.660 1.00 86.81 134 GLN A O 1
ATOM 1007 N N . SER A 1 135 ? 0.240 4.382 17.170 1.00 86.81 135 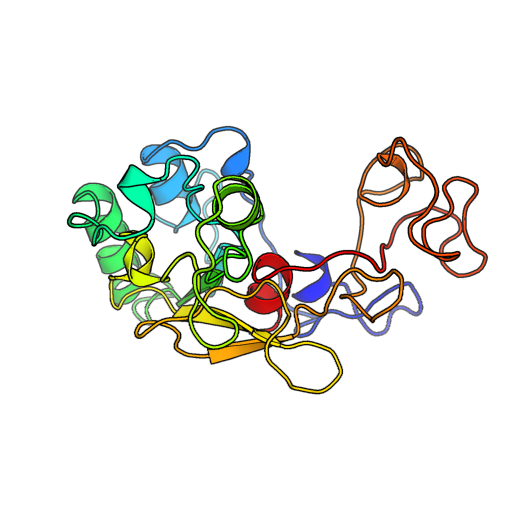SER A N 1
ATOM 1008 C CA . SER A 1 135 ? 0.145 4.142 18.614 1.00 86.81 135 SER A CA 1
ATOM 1009 C C . SER A 1 135 ? -1.231 3.646 19.082 1.00 86.81 135 SER A C 1
ATOM 1011 O O . SER A 1 135 ? -1.369 3.228 20.232 1.00 86.81 135 SER A O 1
ATOM 1013 N N . VAL A 1 136 ? -2.231 3.626 18.195 1.00 92.25 136 VAL A N 1
ATOM 1014 C CA . VAL A 1 136 ? -3.583 3.125 18.492 1.00 92.25 136 VAL A CA 1
ATOM 1015 C C . VAL A 1 136 ? -3.721 1.629 18.168 1.00 92.25 136 VAL A C 1
ATOM 1017 O O . VAL A 1 136 ? -3.149 1.148 17.188 1.00 92.25 136 VAL A O 1
ATOM 1020 N N . PRO A 1 137 ? -4.516 0.862 18.937 1.00 94.19 137 PRO A N 1
ATOM 1021 C CA . PRO A 1 137 ? -4.657 -0.585 18.742 1.00 94.19 137 PRO A CA 1
ATOM 1022 C C . PRO A 1 137 ? -5.534 -0.964 17.537 1.00 94.19 137 PRO A C 1
ATOM 1024 O O . PRO A 1 137 ? -5.620 -2.136 17.178 1.00 94.19 137 PRO A O 1
ATOM 1027 N N . HIS A 1 138 ? -6.209 0.012 16.928 1.00 96.81 138 HIS A N 1
ATOM 1028 C CA . HIS A 1 138 ? -7.182 -0.199 15.856 1.00 96.81 138 HIS A CA 1
ATOM 1029 C C . HIS A 1 138 ? -6.538 -0.463 14.485 1.00 96.81 138 HIS A C 1
ATOM 1031 O O . HIS A 1 138 ? -7.237 -0.865 13.556 1.00 96.81 138 HIS A O 1
ATOM 1037 N N . ILE A 1 139 ? -5.223 -0.243 14.350 1.00 97.25 139 ILE A N 1
ATOM 1038 C CA . ILE A 1 139 ? -4.499 -0.316 13.079 1.00 97.25 139 ILE A CA 1
ATOM 1039 C C . ILE A 1 139 ? -3.401 -1.383 13.132 1.00 97.25 139 ILE A C 1
ATOM 1041 O O . ILE A 1 139 ? -2.551 -1.402 14.020 1.00 97.25 139 ILE A O 1
ATOM 1045 N N . ILE A 1 140 ? -3.382 -2.256 12.124 1.00 97.94 140 ILE A N 1
ATOM 1046 C CA . ILE A 1 140 ? -2.330 -3.248 11.905 1.00 97.94 140 ILE A CA 1
ATOM 1047 C C . ILE A 1 140 ? -1.150 -2.568 11.217 1.00 97.94 140 ILE A C 1
ATOM 1049 O O . ILE A 1 140 ? -1.212 -2.247 10.030 1.00 97.94 140 ILE A O 1
ATOM 1053 N N . GLN A 1 141 ? -0.059 -2.386 11.955 1.00 97.38 141 GLN A N 1
ATOM 1054 C CA . GLN A 1 141 ? 1.160 -1.788 11.422 1.00 97.38 141 GLN A CA 1
ATOM 1055 C C . GLN A 1 141 ? 2.056 -2.825 10.739 1.00 97.38 141 GLN A C 1
ATOM 1057 O O . GLN A 1 141 ? 2.414 -3.851 11.333 1.00 97.38 141 GLN A O 1
ATOM 1062 N N . VAL A 1 142 ? 2.445 -2.530 9.495 1.00 98.06 142 VAL A N 1
ATOM 1063 C CA . VAL A 1 142 ? 3.169 -3.446 8.606 1.00 98.06 142 VAL A CA 1
ATOM 1064 C C . VAL A 1 142 ? 4.565 -2.924 8.274 1.00 98.06 142 VAL A C 1
ATOM 1066 O O . VAL A 1 142 ? 4.732 -1.904 7.601 1.00 98.06 142 VAL A O 1
ATOM 1069 N N . SER A 1 143 ? 5.582 -3.669 8.706 1.00 97.12 143 SER A N 1
ATOM 1070 C CA . SER A 1 143 ? 6.983 -3.458 8.311 1.00 97.12 143 SER A CA 1
ATOM 1071 C C . SER A 1 143 ? 7.319 -4.160 6.987 1.00 97.12 143 SER A C 1
ATOM 1073 O O . SER A 1 143 ? 6.546 -4.988 6.505 1.00 97.12 143 SER A O 1
ATOM 1075 N N . SER A 1 144 ? 8.463 -3.830 6.379 1.00 98.00 144 SER A N 1
ATOM 1076 C CA . SER A 1 144 ?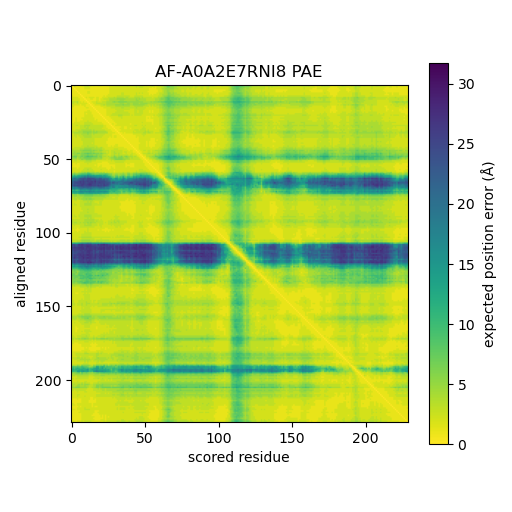 8.864 -4.350 5.066 1.00 98.00 144 SER A CA 1
ATOM 1077 C C . SER A 1 144 ? 10.008 -5.362 5.144 1.00 98.00 144 SER A C 1
ATOM 1079 O O . SER A 1 144 ? 11.028 -5.129 5.802 1.00 98.00 144 SER A O 1
ATOM 1081 N N . LEU A 1 145 ? 9.841 -6.469 4.419 1.00 98.31 145 LEU A N 1
ATOM 1082 C CA . LEU A 1 145 ? 10.860 -7.465 4.109 1.00 98.31 145 LEU A CA 1
ATOM 1083 C C . LEU A 1 145 ? 11.327 -7.340 2.656 1.00 98.31 145 LEU A C 1
ATOM 1085 O O . LEU A 1 145 ? 10.535 -7.093 1.741 1.00 98.31 145 LEU A O 1
ATOM 1089 N N . ASN A 1 146 ? 12.610 -7.613 2.437 1.00 97.69 146 ASN A N 1
ATOM 1090 C CA . ASN A 1 146 ? 13.194 -7.775 1.116 1.00 97.69 146 ASN A CA 1
ATOM 1091 C C . ASN A 1 146 ? 13.114 -9.230 0.625 1.00 97.69 146 ASN A C 1
ATOM 1093 O O . ASN A 1 146 ? 12.673 -10.134 1.334 1.00 97.69 146 ASN A O 1
ATOM 1097 N N . ALA A 1 147 ? 13.569 -9.467 -0.607 1.00 97.62 147 ALA A N 1
ATOM 1098 C CA . ALA A 1 147 ? 13.513 -10.780 -1.255 1.00 97.62 147 ALA A CA 1
ATOM 1099 C C . ALA A 1 147 ? 14.309 -11.891 -0.535 1.00 97.62 147 ALA A C 1
ATOM 1101 O O . ALA A 1 147 ? 14.071 -13.067 -0.793 1.00 97.62 147 ALA A O 1
ATOM 1102 N N . ASN A 1 148 ? 15.215 -11.541 0.387 1.00 97.25 148 ASN A N 1
ATOM 1103 C CA . ASN A 1 148 ? 15.949 -12.508 1.210 1.00 97.25 148 ASN A CA 1
ATOM 1104 C C . ASN A 1 148 ? 15.218 -12.850 2.522 1.00 97.25 148 ASN A C 1
ATOM 1106 O O . ASN A 1 148 ? 15.774 -13.551 3.364 1.00 97.25 148 ASN A O 1
ATOM 1110 N N . GLY A 1 149 ? 14.006 -12.324 2.734 1.00 96.06 149 GLY A N 1
ATOM 1111 C CA . GLY A 1 149 ? 13.261 -12.480 3.986 1.00 96.06 149 GLY A CA 1
ATOM 1112 C C . GLY A 1 149 ? 13.858 -11.691 5.155 1.00 96.06 149 GLY A C 1
ATOM 1113 O O . GLY A 1 149 ? 13.524 -11.949 6.308 1.00 96.06 149 GLY A O 1
ATOM 1114 N N . LEU A 1 150 ? 14.751 -10.740 4.872 1.00 95.62 150 LEU A N 1
ATOM 1115 C CA . LEU A 1 150 ? 15.321 -9.829 5.860 1.00 95.62 150 LEU A CA 1
ATOM 1116 C C . LEU A 1 150 ? 14.577 -8.498 5.812 1.00 95.62 150 LEU A C 1
ATOM 1118 O O . LEU A 1 150 ? 13.988 -8.154 4.792 1.00 95.62 150 LEU A O 1
ATOM 1122 N N . ARG A 1 151 ? 14.639 -7.721 6.894 1.00 94.06 151 ARG A N 1
ATOM 1123 C CA . ARG A 1 151 ? 14.107 -6.354 6.920 1.00 94.06 151 ARG A CA 1
ATOM 1124 C C . ARG A 1 151 ? 14.684 -5.542 5.755 1.00 94.06 151 ARG A C 1
ATOM 1126 O O . ARG A 1 151 ? 15.906 -5.495 5.601 1.00 94.06 151 ARG A O 1
ATOM 1133 N N . SER A 1 152 ? 13.822 -4.893 4.977 1.00 95.12 152 SER A N 1
ATOM 1134 C CA . SER A 1 152 ? 14.266 -3.984 3.920 1.00 95.12 152 SER A CA 1
ATOM 1135 C C . SER A 1 152 ? 15.084 -2.839 4.502 1.00 95.12 152 SER A C 1
ATOM 1137 O O . SER A 1 152 ? 14.783 -2.358 5.597 1.00 95.12 152 SER A O 1
ATOM 1139 N N . THR A 1 153 ? 16.095 -2.376 3.766 1.00 91.38 153 THR A N 1
ATOM 1140 C CA . THR A 1 153 ? 17.060 -1.376 4.263 1.00 91.38 153 THR A CA 1
ATOM 1141 C C . THR A 1 153 ? 16.393 -0.137 4.871 1.00 91.38 153 THR A C 1
ATOM 1143 O O . THR A 1 153 ? 16.800 0.324 5.937 1.00 91.38 153 THR A O 1
ATOM 1146 N N . TYR A 1 154 ? 15.317 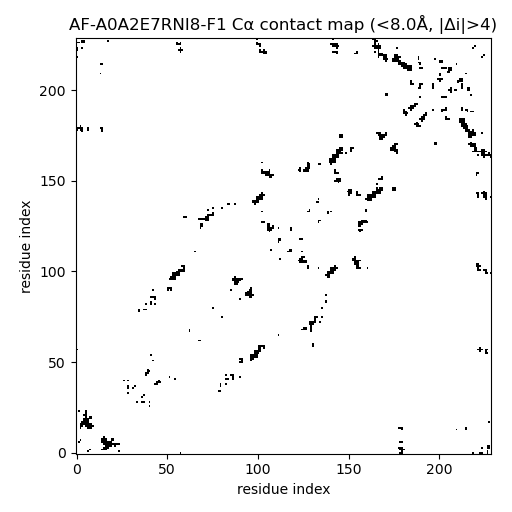0.336 4.245 1.00 91.06 154 TYR A N 1
ATOM 1147 C CA . TYR A 1 154 ? 14.561 1.527 4.629 1.00 91.06 154 TYR A CA 1
ATOM 1148 C C . TYR A 1 154 ? 13.509 1.301 5.732 1.00 91.06 154 TYR A C 1
ATOM 1150 O O . TYR A 1 154 ? 13.022 2.276 6.295 1.00 91.06 154 TYR A O 1
ATOM 1158 N N . SER A 1 155 ? 13.110 0.059 6.041 1.00 93.38 155 SER A N 1
ATOM 1159 C CA . SER A 1 155 ? 11.893 -0.191 6.834 1.00 93.38 155 SER A CA 1
ATOM 1160 C C . SER A 1 155 ? 12.021 0.328 8.262 1.00 93.38 155 SER A C 1
ATOM 1162 O O . SER A 1 155 ? 12.811 -0.223 9.037 1.00 93.38 155 SER A O 1
ATOM 1164 N N . THR A 1 156 ? 11.184 1.307 8.619 1.00 90.06 156 THR A N 1
ATOM 1165 C CA . THR A 1 156 ? 11.012 1.789 9.994 1.00 90.06 156 THR A CA 1
ATOM 1166 C C . THR A 1 156 ? 10.699 0.618 10.927 1.00 90.06 156 THR A C 1
ATOM 1168 O O . THR A 1 156 ? 9.978 -0.314 10.557 1.00 90.06 156 THR A O 1
ATOM 1171 N N . THR A 1 157 ? 11.260 0.649 12.136 1.00 88.94 157 THR A N 1
ATOM 1172 C CA . THR A 1 157 ? 11.026 -0.366 13.174 1.00 88.94 157 THR A CA 1
ATOM 1173 C C . THR A 1 157 ? 10.416 0.252 14.424 1.00 88.94 157 THR A C 1
ATOM 1175 O O . THR A 1 157 ? 10.558 1.447 14.668 1.00 88.94 157 THR A O 1
ATOM 1178 N N . GLY A 1 158 ? 9.824 -0.574 15.278 1.00 88.56 158 GLY A N 1
ATOM 1179 C CA . GLY A 1 158 ? 9.478 -0.192 16.641 1.00 88.56 158 GLY A CA 1
ATOM 1180 C C . GLY A 1 158 ? 8.383 -1.081 17.228 1.00 88.56 158 GLY A C 1
ATOM 1181 O O . GLY A 1 158 ? 8.006 -2.074 16.604 1.00 88.56 158 GLY A O 1
ATOM 1182 N N . PRO A 1 159 ? 7.913 -0.766 18.443 1.00 88.94 159 PRO A N 1
ATOM 1183 C CA . PRO A 1 159 ? 7.143 -1.700 19.261 1.00 88.94 159 PRO A CA 1
ATOM 1184 C C . PRO A 1 159 ? 5.725 -1.985 18.753 1.00 88.94 159 PRO A C 1
ATOM 1186 O O . PRO A 1 159 ? 5.192 -3.038 19.084 1.00 88.94 159 PRO A O 1
ATOM 1189 N N . SER A 1 160 ? 5.115 -1.094 17.965 1.00 91.00 160 SER A N 1
ATOM 1190 C CA . SER A 1 160 ? 3.759 -1.303 17.439 1.00 91.00 160 SER A CA 1
A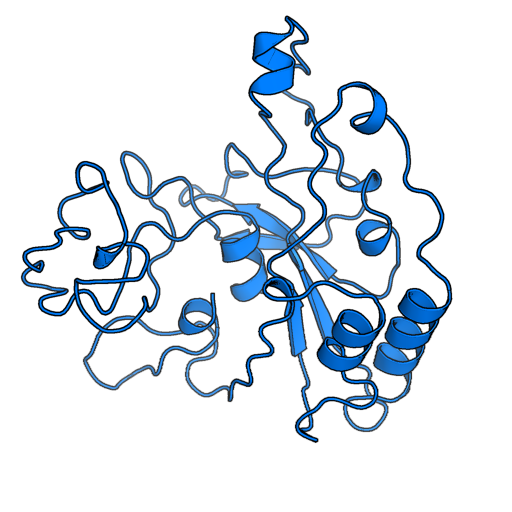TOM 1191 C C . SER A 1 160 ? 3.713 -2.048 16.105 1.00 91.00 160 SER A C 1
ATOM 1193 O O . SER A 1 160 ? 2.624 -2.344 15.621 1.00 91.00 160 SER A O 1
ATOM 1195 N N . VAL A 1 161 ? 4.864 -2.413 15.520 1.00 94.62 161 VAL A N 1
ATOM 1196 C CA . VAL A 1 161 ? 4.894 -3.303 14.350 1.00 94.62 161 VAL A CA 1
ATOM 1197 C C . VAL A 1 161 ? 4.260 -4.641 14.727 1.00 94.62 161 VAL A C 1
ATOM 1199 O O . VAL A 1 161 ? 4.761 -5.346 15.602 1.00 94.62 161 VAL A O 1
ATOM 1202 N N . TRP A 1 162 ? 3.191 -5.014 14.026 1.00 96.75 162 TRP A N 1
ATOM 1203 C CA . TRP A 1 162 ? 2.497 -6.279 14.257 1.00 96.75 162 TRP A CA 1
ATOM 1204 C C . TRP A 1 162 ? 3.022 -7.366 13.317 1.00 96.75 162 TRP A C 1
ATOM 1206 O O . TRP A 1 162 ? 3.337 -8.479 13.737 1.00 96.75 162 TRP A O 1
ATOM 1216 N N . VAL A 1 163 ? 3.145 -7.046 12.030 1.00 97.75 163 VAL A N 1
ATOM 1217 C CA . VAL A 1 163 ? 3.475 -8.019 10.984 1.00 97.75 163 VAL A CA 1
ATOM 1218 C C . VAL A 1 163 ? 4.443 -7.418 9.967 1.00 97.75 163 VAL A C 1
ATOM 1220 O O . VAL A 1 163 ? 4.643 -6.203 9.899 1.00 97.75 163 VAL A O 1
ATOM 1223 N N . ALA A 1 164 ? 5.100 -8.280 9.196 1.00 98.06 164 ALA A N 1
ATOM 1224 C CA . ALA A 1 164 ? 5.992 -7.881 8.120 1.00 98.06 164 ALA A CA 1
ATOM 1225 C C . ALA A 1 164 ? 5.477 -8.437 6.785 1.00 98.06 164 ALA A C 1
ATOM 1227 O O . ALA A 1 164 ? 5.182 -9.629 6.685 1.00 98.06 164 ALA A O 1
ATOM 1228 N N . GLY A 1 165 ? 5.367 -7.568 5.782 1.00 98.31 165 GLY A N 1
ATOM 1229 C CA . GLY A 1 165 ? 5.011 -7.910 4.404 1.00 98.31 165 GLY A CA 1
ATOM 1230 C C . GLY A 1 165 ? 6.206 -7.744 3.463 1.00 98.31 165 GLY A C 1
ATOM 1231 O O . GLY A 1 165 ? 7.198 -7.109 3.819 1.00 98.31 165 GLY A O 1
ATOM 1232 N N . PHE A 1 166 ? 6.138 -8.289 2.249 1.00 98.44 166 PHE A N 1
ATOM 1233 C CA . PHE A 1 166 ? 7.224 -8.134 1.274 1.00 98.44 166 PHE A CA 1
ATOM 1234 C C . PHE A 1 166 ? 7.096 -6.803 0.527 1.00 98.44 166 PHE A C 1
ATOM 1236 O O . PHE A 1 166 ? 6.224 -6.650 -0.321 1.00 98.44 166 PHE A O 1
ATOM 1243 N N . GLY A 1 167 ? 7.987 -5.852 0.814 1.00 98.25 167 GLY A N 1
ATOM 1244 C CA . GLY A 1 167 ? 8.089 -4.586 0.076 1.00 98.25 167 GLY A CA 1
ATOM 1245 C C . GLY A 1 167 ? 9.364 -4.453 -0.760 1.00 98.25 167 GLY A C 1
ATOM 1246 O O . GLY A 1 167 ? 9.492 -3.506 -1.533 1.00 98.25 167 GLY A O 1
ATOM 1247 N N . GLY A 1 168 ? 10.308 -5.393 -0.643 1.00 98.12 168 GLY A N 1
ATOM 1248 C CA . GLY A 1 168 ? 11.508 -5.431 -1.480 1.00 98.12 168 GLY A CA 1
ATOM 1249 C C . GLY A 1 168 ? 12.522 -4.328 -1.162 1.00 98.12 168 GLY A C 1
ATOM 1250 O O . GLY A 1 168 ? 12.500 -3.734 -0.088 1.00 98.12 168 GLY A O 1
ATOM 1251 N N . GLU A 1 169 ? 13.433 -4.069 -2.092 1.00 97.06 169 GLU A N 1
ATOM 1252 C CA . GLU A 1 169 ? 14.386 -2.955 -2.064 1.00 97.06 169 GLU A CA 1
ATOM 1253 C C . GLU A 1 169 ? 14.008 -1.924 -3.135 1.00 97.06 169 GLU A C 1
ATOM 1255 O O . GLU A 1 169 ? 12.950 -1.331 -3.011 1.00 97.06 169 GLU A O 1
ATOM 1260 N N . TYR A 1 170 ? 14.812 -1.684 -4.177 1.00 95.81 170 TYR A N 1
ATOM 1261 C CA . TYR A 1 170 ? 14.583 -0.574 -5.124 1.00 95.81 170 TYR A CA 1
ATOM 1262 C C . TYR A 1 170 ? 14.320 -1.010 -6.572 1.00 95.81 170 TYR A C 1
ATOM 1264 O O . TYR A 1 170 ? 14.071 -0.170 -7.428 1.00 95.81 170 TYR A O 1
ATOM 1272 N N . GLY A 1 171 ? 14.401 -2.306 -6.881 1.00 96.19 171 GLY A N 1
ATOM 1273 C CA . GLY A 1 171 ? 14.196 -2.809 -8.242 1.00 96.19 171 GLY A CA 1
ATOM 1274 C C . GLY A 1 171 ? 15.343 -2.471 -9.198 1.00 96.19 171 GLY A C 1
ATOM 1275 O O . GLY A 1 171 ? 15.195 -2.645 -10.400 1.00 96.19 171 GLY A O 1
ATOM 1276 N N . THR A 1 172 ? 16.479 -1.991 -8.686 1.00 93.69 172 THR A N 1
ATOM 1277 C CA . THR A 1 172 ? 17.688 -1.683 -9.464 1.00 93.69 172 THR A CA 1
ATOM 1278 C C . THR A 1 172 ? 18.680 -2.845 -9.383 1.00 93.69 172 THR A C 1
ATOM 1280 O O . THR A 1 172 ? 18.715 -3.713 -10.248 1.00 93.69 172 THR A O 1
ATOM 1283 N N . MET A 1 173 ? 19.450 -2.907 -8.296 1.00 93.88 173 MET A N 1
ATOM 1284 C CA . MET A 1 173 ? 20.413 -3.977 -8.010 1.00 93.88 173 MET A CA 1
ATOM 1285 C C . MET A 1 173 ? 19.792 -5.126 -7.211 1.00 93.88 173 MET A C 1
ATOM 1287 O O . MET A 1 173 ? 20.339 -6.226 -7.160 1.00 93.88 173 MET A O 1
ATOM 1291 N N . THR A 1 174 ? 18.666 -4.862 -6.553 1.00 96.25 174 THR A N 1
ATOM 1292 C CA . THR A 1 174 ? 17.962 -5.786 -5.664 1.00 96.25 174 THR A CA 1
ATOM 1293 C C . THR A 1 174 ? 16.457 -5.727 -5.933 1.00 96.25 174 THR A C 1
ATOM 1295 O O . THR A 1 174 ? 15.946 -4.649 -6.251 1.00 96.25 174 THR A O 1
ATOM 1298 N N . PRO A 1 175 ? 15.721 -6.852 -5.817 1.00 97.88 175 PRO A N 1
ATOM 1299 C CA . PRO A 1 175 ? 14.313 -6.893 -6.209 1.00 97.88 175 PRO A CA 1
ATOM 1300 C C . PRO A 1 175 ? 13.428 -5.951 -5.388 1.00 97.88 175 PRO A C 1
ATOM 1302 O O . PRO A 1 175 ? 13.509 -5.942 -4.158 1.00 97.88 175 PRO A O 1
ATOM 1305 N N . ALA A 1 176 ? 12.556 -5.210 -6.069 1.00 98.25 176 ALA A N 1
ATOM 1306 C CA . ALA A 1 176 ? 11.369 -4.574 -5.495 1.00 98.25 176 ALA A CA 1
ATOM 1307 C C . ALA A 1 176 ? 10.110 -5.378 -5.882 1.00 98.25 176 ALA A C 1
ATOM 1309 O O . ALA A 1 176 ? 10.216 -6.557 -6.234 1.00 98.25 176 ALA A O 1
ATOM 1310 N N . VAL A 1 177 ? 8.919 -4.787 -5.776 1.00 98.31 177 VAL A N 1
ATOM 1311 C CA . VAL A 1 177 ? 7.651 -5.475 -6.037 1.00 98.31 177 VAL A CA 1
ATOM 1312 C C . VAL A 1 177 ? 7.140 -5.141 -7.434 1.00 98.31 177 VAL A C 1
ATOM 1314 O O . VAL A 1 177 ? 6.909 -3.980 -7.770 1.00 98.31 177 VAL A O 1
ATOM 1317 N N . MET A 1 178 ? 6.908 -6.179 -8.242 1.00 97.81 178 MET A N 1
ATOM 1318 C CA . MET A 1 178 ? 6.218 -6.017 -9.519 1.00 97.81 178 MET A CA 1
ATOM 1319 C C . MET A 1 178 ? 4.720 -5.805 -9.303 1.00 97.81 178 MET A C 1
ATOM 1321 O O . MET A 1 178 ? 4.070 -6.576 -8.597 1.00 97.81 178 MET A O 1
ATOM 1325 N N . THR A 1 179 ? 4.152 -4.782 -9.934 1.00 98.62 179 THR A N 1
ATOM 1326 C CA . THR A 1 179 ? 2.730 -4.434 -9.809 1.00 98.62 179 THR A CA 1
ATOM 1327 C C . THR A 1 179 ? 2.221 -3.741 -11.076 1.00 98.62 179 THR A C 1
ATOM 1329 O O . THR A 1 179 ? 2.991 -3.396 -11.966 1.00 98.62 179 THR A O 1
ATOM 1332 N N . THR A 1 180 ? 0.906 -3.536 -11.166 1.00 98.38 180 THR A N 1
ATOM 1333 C CA . THR A 1 180 ? 0.296 -2.613 -12.134 1.00 98.38 180 THR A CA 1
ATOM 1334 C C . THR A 1 180 ? 0.833 -1.197 -11.949 1.00 98.38 180 THR A C 1
ATOM 1336 O O . THR A 1 180 ? 0.952 -0.743 -10.806 1.00 98.38 180 THR A O 1
ATOM 1339 N N . ASP A 1 181 ? 1.066 -0.519 -13.063 1.00 97.88 181 ASP A N 1
ATOM 1340 C CA . ASP A 1 181 ? 1.390 0.902 -13.153 1.00 97.88 181 ASP A CA 1
ATOM 1341 C C . ASP A 1 181 ? 0.216 1.668 -13.787 1.00 97.88 181 ASP A C 1
ATOM 1343 O O . ASP A 1 181 ? -0.779 1.067 -14.218 1.00 97.88 181 ASP A O 1
ATOM 1347 N N . ASP A 1 182 ? 0.317 2.990 -13.845 1.00 96.06 182 ASP A N 1
ATOM 1348 C CA . ASP A 1 182 ? -0.591 3.784 -14.662 1.00 96.06 182 ASP A CA 1
ATOM 1349 C C . ASP A 1 182 ? -0.491 3.362 -16.135 1.00 96.06 182 ASP A C 1
ATOM 1351 O O . ASP A 1 182 ? 0.577 3.073 -16.658 1.00 96.06 182 ASP A O 1
ATOM 1355 N N . THR A 1 183 ? -1.628 3.314 -16.831 1.00 93.81 183 THR A N 1
ATOM 1356 C CA . THR A 1 183 ? -1.659 2.836 -18.221 1.00 93.81 183 THR A CA 1
ATOM 1357 C C . THR A 1 183 ? -0.909 3.777 -19.169 1.00 93.81 183 THR A C 1
ATOM 1359 O O . THR A 1 183 ? -1.250 4.962 -19.240 1.00 93.81 183 THR A O 1
ATOM 1362 N N . GLY A 1 184 ? 0.002 3.215 -19.969 1.00 94.44 184 GLY A N 1
ATOM 1363 C CA . GLY A 1 184 ? 0.758 3.915 -21.010 1.00 94.44 184 GLY A CA 1
ATOM 1364 C C . GLY A 1 184 ? 2.140 4.407 -20.566 1.00 94.44 184 GLY A C 1
ATOM 1365 O O . GLY A 1 184 ? 2.412 4.589 -19.387 1.00 94.44 184 GLY A O 1
ATOM 1366 N N . CYS A 1 185 ? 3.012 4.684 -21.539 1.00 94.69 185 CYS A N 1
ATOM 1367 C CA . CYS A 1 185 ? 4.415 5.062 -21.311 1.00 94.69 185 CYS A CA 1
ATOM 1368 C C . CYS A 1 185 ? 4.648 6.565 -21.053 1.00 94.69 185 CYS A C 1
ATOM 1370 O O . CYS A 1 185 ? 5.777 7.031 -21.151 1.00 94.69 185 CYS A O 1
ATOM 1372 N N . GLU A 1 186 ? 3.601 7.330 -20.731 1.00 94.06 186 GLU A N 1
ATOM 1373 C CA . GLU A 1 186 ? 3.678 8.788 -20.501 1.00 94.06 186 GLU A CA 1
ATOM 1374 C C . GLU A 1 186 ? 3.519 9.185 -19.023 1.00 94.06 186 GLU A C 1
ATOM 1376 O O . GLU A 1 186 ? 3.679 10.349 -18.661 1.00 94.06 186 GLU A O 1
ATOM 1381 N N . LYS A 1 187 ? 3.148 8.235 -18.162 1.00 94.06 187 LYS A N 1
ATOM 1382 C CA . LYS A 1 187 ? 2.856 8.452 -16.740 1.00 94.06 187 LYS A CA 1
ATOM 1383 C C . LYS A 1 187 ? 3.210 7.207 -15.929 1.00 94.06 187 LYS A C 1
ATOM 1385 O O . LYS A 1 187 ? 3.705 6.230 -16.484 1.00 94.06 187 LYS A O 1
ATOM 1390 N N . GLY A 1 188 ? 2.970 7.256 -14.624 1.00 94.38 188 GLY A N 1
ATOM 1391 C CA . GLY A 1 188 ? 3.322 6.163 -13.723 1.00 94.38 188 GLY A CA 1
ATOM 1392 C C . GLY A 1 188 ? 4.816 6.096 -13.419 1.00 94.38 188 GLY A C 1
ATOM 1393 O O . GLY A 1 188 ? 5.576 7.016 -13.728 1.00 94.38 188 GLY A O 1
ATOM 1394 N N . TYR A 1 189 ? 5.226 5.001 -12.792 1.00 94.94 189 TYR A N 1
ATOM 1395 C CA . TYR A 1 189 ? 6.617 4.742 -12.420 1.00 94.94 189 TYR A CA 1
ATOM 1396 C C . TYR A 1 189 ? 7.527 4.597 -13.641 1.00 94.94 189 TYR A C 1
ATOM 1398 O O . TYR A 1 189 ? 8.654 5.092 -13.612 1.00 94.94 189 TYR A O 1
ATOM 1406 N N . VAL A 1 190 ? 7.034 3.973 -14.715 1.00 95.00 190 VAL A N 1
ATOM 1407 C CA . VAL A 1 190 ? 7.799 3.813 -15.956 1.00 95.00 190 VAL A CA 1
ATOM 1408 C C . VAL A 1 190 ? 7.808 5.119 -16.752 1.00 95.00 190 VAL A C 1
ATOM 1410 O O . VAL A 1 190 ? 8.863 5.712 -16.963 1.00 95.00 190 VAL A O 1
ATOM 1413 N N . GLY A 1 191 ? 6.632 5.591 -17.178 1.00 88.31 191 GLY A N 1
ATOM 1414 C CA . GLY A 1 191 ? 6.500 6.707 -18.119 1.00 88.31 191 GLY A CA 1
ATOM 1415 C C . GLY A 1 191 ? 6.710 8.098 -17.522 1.00 88.31 191 GLY A C 1
ATOM 1416 O O . GLY A 1 191 ? 7.081 9.026 -18.235 1.00 88.31 191 GLY A O 1
ATOM 1417 N N . GLY A 1 192 ? 6.481 8.259 -16.216 1.00 86.12 192 GLY A N 1
ATOM 1418 C CA . GLY A 1 192 ? 6.644 9.532 -15.507 1.00 86.12 192 GLY A CA 1
ATOM 1419 C C . GLY A 1 192 ? 8.063 9.790 -14.987 1.00 86.12 192 GLY A C 1
ATOM 1420 O O . GLY A 1 192 ? 8.328 10.870 -14.455 1.00 86.12 192 GLY A O 1
ATOM 1421 N N . SER A 1 193 ? 8.976 8.821 -15.111 1.00 81.31 193 SER A N 1
ATOM 1422 C CA . SER A 1 193 ? 10.363 8.969 -14.666 1.00 81.31 193 SER A CA 1
ATOM 1423 C C . SER A 1 193 ? 11.139 9.918 -15.586 1.00 81.31 193 SER A C 1
ATOM 1425 O O . SER A 1 193 ? 11.171 9.747 -16.801 1.00 81.31 193 SER A O 1
ATOM 1427 N N . THR A 1 194 ? 11.804 10.921 -15.008 1.00 74.31 194 THR A N 1
ATOM 1428 C CA . THR A 1 194 ? 12.604 11.919 -15.748 1.00 74.31 194 THR A CA 1
ATOM 1429 C C . THR A 1 194 ? 14.083 11.537 -15.890 1.00 74.31 194 THR A C 1
ATOM 1431 O O . THR A 1 194 ? 14.874 12.315 -16.425 1.00 74.31 194 THR A O 1
ATOM 1434 N N . GLY A 1 195 ? 14.472 10.353 -15.405 1.00 80.38 195 GLY A N 1
ATOM 1435 C CA . GLY A 1 195 ? 15.844 9.846 -15.422 1.00 80.38 195 GLY A CA 1
ATOM 1436 C C . GLY A 1 195 ? 16.006 8.560 -16.229 1.00 80.38 195 GLY A C 1
ATOM 1437 O O . GLY A 1 195 ? 15.073 8.073 -16.862 1.00 80.38 195 GLY A O 1
ATOM 1438 N N . SER A 1 196 ? 17.212 7.989 -16.188 1.00 86.31 196 SER A N 1
ATOM 1439 C CA . SER A 1 196 ? 17.456 6.670 -16.775 1.00 86.31 196 SER A CA 1
ATOM 1440 C C . SER A 1 196 ? 16.547 5.613 -16.134 1.00 86.31 196 SER A C 1
ATOM 1442 O O . SER A 1 196 ? 16.374 5.644 -14.910 1.00 86.31 196 SER A O 1
ATOM 1444 N N . PRO A 1 197 ? 16.029 4.649 -16.917 1.00 91.88 197 PRO A N 1
ATOM 1445 C CA . PRO A 1 197 ? 15.300 3.506 -16.383 1.00 91.88 197 PRO A CA 1
ATOM 1446 C C . PRO A 1 197 ? 16.068 2.824 -15.249 1.00 91.88 197 PRO A C 1
ATOM 1448 O O . PRO A 1 197 ? 17.276 2.594 -15.355 1.00 91.88 197 PRO A O 1
ATOM 1451 N N . ALA A 1 198 ? 15.363 2.474 -14.172 1.00 92.69 198 ALA A N 1
ATOM 1452 C CA . ALA A 1 198 ? 15.956 1.789 -13.022 1.00 92.69 198 ALA A CA 1
ATOM 1453 C C . ALA A 1 198 ? 16.549 0.419 -13.404 1.00 92.69 198 ALA A C 1
ATOM 1455 O O . ALA A 1 198 ? 17.541 -0.028 -12.828 1.00 92.69 198 ALA A O 1
ATOM 1456 N N . ASN A 1 199 ? 15.928 -0.240 -14.383 1.00 95.25 199 ASN A N 1
ATOM 1457 C CA . ASN A 1 199 ? 16.363 -1.478 -15.016 1.00 95.25 199 ASN A CA 1
ATOM 1458 C C . ASN A 1 199 ? 15.716 -1.578 -16.420 1.00 95.25 199 ASN A C 1
ATOM 1460 O O . ASN A 1 199 ? 14.954 -0.699 -16.820 1.00 95.25 199 ASN A O 1
ATOM 1464 N N . ALA A 1 200 ? 15.998 -2.648 -17.171 1.00 95.62 200 ALA A N 1
ATOM 1465 C CA . ALA A 1 200 ? 15.498 -2.816 -18.542 1.00 95.62 200 ALA A CA 1
ATOM 1466 C C . ALA A 1 200 ? 13.960 -2.913 -18.667 1.00 95.62 200 ALA A C 1
ATOM 1468 O O . ALA A 1 200 ? 13.415 -2.558 -19.710 1.00 95.62 200 ALA A O 1
ATOM 1469 N N . PHE A 1 201 ? 13.262 -3.384 -17.630 1.00 96.44 201 PHE A N 1
ATOM 1470 C CA . PHE A 1 201 ? 11.801 -3.506 -17.601 1.00 96.44 201 PHE A CA 1
ATOM 1471 C C . PHE A 1 201 ? 11.095 -2.143 -17.511 1.00 96.44 201 PHE A C 1
ATOM 1473 O O . PHE A 1 201 ? 9.974 -2.005 -17.997 1.00 96.44 201 PHE A O 1
ATOM 1480 N N . GLU A 1 202 ? 11.775 -1.127 -16.968 1.00 96.38 202 GLU A N 1
ATOM 1481 C CA . GLU A 1 202 ? 11.276 0.249 -16.816 1.00 96.38 202 GLU A CA 1
ATOM 1482 C C . GLU A 1 202 ? 11.582 1.134 -18.042 1.00 96.38 202 GLU A C 1
ATOM 1484 O O . GLU A 1 202 ? 11.732 2.349 -17.926 1.00 96.38 202 GLU A O 1
ATOM 1489 N N . SER A 1 203 ? 11.740 0.534 -19.223 1.00 94.38 203 SER A N 1
ATOM 1490 C CA . SER A 1 203 ? 11.977 1.273 -20.467 1.00 94.38 203 SER A CA 1
ATOM 1491 C C . SER A 1 203 ? 10.727 2.042 -20.903 1.00 94.38 203 SER A C 1
ATOM 1493 O O . SER A 1 203 ? 9.673 1.440 -21.108 1.00 94.38 203 SER A O 1
ATOM 1495 N N . THR A 1 204 ? 10.861 3.350 -21.136 1.00 93.00 204 THR A N 1
ATOM 1496 C CA . THR A 1 204 ? 9.787 4.208 -21.672 1.00 93.00 204 THR A CA 1
ATOM 1497 C C . THR A 1 204 ? 9.489 3.952 -23.151 1.00 93.00 204 THR A C 1
ATOM 1499 O O . THR A 1 204 ? 8.382 4.227 -23.603 1.00 93.00 204 THR A O 1
ATOM 1502 N N . ASP A 1 205 ? 10.425 3.349 -23.889 1.00 92.56 205 ASP A N 1
ATOM 1503 C CA . ASP A 1 205 ? 10.195 2.857 -25.258 1.00 92.56 205 ASP A CA 1
ATOM 1504 C C . ASP A 1 205 ? 9.403 1.530 -25.283 1.00 92.56 205 ASP A C 1
ATOM 1506 O O . ASP A 1 205 ? 9.128 0.974 -26.348 1.00 92.56 205 ASP A O 1
ATOM 1510 N N . GLY A 1 206 ? 9.050 1.004 -24.105 1.00 91.12 206 GLY A N 1
ATOM 1511 C CA . GLY A 1 206 ? 8.432 -0.301 -23.916 1.00 91.12 206 GLY A CA 1
ATOM 1512 C C . GLY A 1 206 ? 9.463 -1.427 -23.813 1.00 91.12 206 GLY A C 1
ATOM 1513 O O . GLY A 1 206 ? 10.474 -1.473 -24.516 1.00 91.12 206 GLY A O 1
ATOM 1514 N N . HIS A 1 207 ? 9.198 -2.377 -22.919 1.00 95.75 207 HIS A N 1
ATOM 1515 C CA . HIS A 1 207 ? 9.955 -3.628 -22.804 1.00 95.75 207 HIS A CA 1
ATOM 1516 C C . HIS A 1 207 ? 9.195 -4.757 -23.531 1.00 95.75 207 HIS A C 1
ATOM 1518 O O . HIS A 1 207 ? 7.966 -4.725 -23.533 1.00 95.75 207 HIS A O 1
ATOM 1524 N N . PRO A 1 208 ? 9.836 -5.799 -24.104 1.00 96.38 208 PRO A N 1
ATOM 1525 C CA . PRO A 1 208 ? 9.113 -6.897 -24.764 1.00 96.38 208 PRO A CA 1
ATOM 1526 C C . PRO A 1 208 ? 8.030 -7.569 -23.901 1.00 96.38 208 PRO A C 1
ATOM 1528 O O . PRO A 1 208 ? 7.005 -8.004 -24.418 1.00 96.38 208 PRO A O 1
ATOM 1531 N N . GLU A 1 209 ? 8.233 -7.612 -22.582 1.00 95.38 209 GLU A N 1
ATOM 1532 C CA . GLU A 1 209 ? 7.267 -8.144 -21.603 1.00 95.38 209 GLU A CA 1
ATOM 1533 C C . GLU A 1 209 ? 6.340 -7.069 -20.999 1.00 95.38 209 GLU A C 1
ATOM 1535 O O . GLU A 1 209 ? 5.413 -7.387 -20.258 1.00 95.38 209 GLU A O 1
ATOM 1540 N N . ASN A 1 210 ? 6.573 -5.794 -21.318 1.00 96.88 210 ASN A N 1
ATOM 1541 C CA . ASN A 1 210 ? 5.788 -4.645 -20.866 1.00 96.88 210 ASN A CA 1
ATOM 1542 C C . ASN A 1 210 ? 5.728 -3.555 -21.961 1.00 96.88 210 ASN A C 1
ATOM 1544 O O . ASN A 1 210 ? 6.193 -2.433 -21.752 1.00 96.88 210 ASN A O 1
ATOM 1548 N N . PRO A 1 211 ? 5.193 -3.869 -23.158 1.00 96.12 211 PRO A N 1
ATOM 1549 C CA . PRO A 1 211 ? 5.328 -3.000 -24.333 1.00 96.12 211 PRO A CA 1
ATOM 1550 C C . PRO A 1 211 ? 4.540 -1.692 -24.218 1.00 96.12 211 PRO A C 1
ATOM 1552 O O . PRO A 1 211 ? 4.802 -0.754 -24.956 1.00 96.12 211 PRO A O 1
ATOM 1555 N N . ASN A 1 212 ? 3.572 -1.638 -23.300 1.00 96.31 212 ASN A N 1
ATOM 1556 C CA . ASN A 1 212 ? 2.709 -0.479 -23.076 1.00 96.31 212 ASN A CA 1
ATOM 1557 C C . ASN A 1 212 ? 2.966 0.198 -21.720 1.00 96.31 212 ASN A C 1
ATOM 1559 O O . ASN A 1 212 ? 2.152 1.018 -21.306 1.00 96.31 212 ASN A O 1
ATOM 1563 N N . CYS A 1 213 ? 4.035 -0.180 -21.010 1.00 96.81 213 CYS A N 1
ATOM 1564 C CA . CYS A 1 213 ? 4.387 0.379 -19.701 1.00 96.81 213 CYS A CA 1
ATOM 1565 C C . CYS A 1 213 ? 3.262 0.287 -18.649 1.00 96.81 213 CYS A C 1
ATOM 1567 O O . CYS A 1 213 ? 3.136 1.138 -17.784 1.00 96.81 213 CYS A O 1
ATOM 1569 N N . ASN A 1 214 ? 2.428 -0.757 -18.711 1.00 97.56 214 ASN A N 1
ATOM 1570 C CA . ASN A 1 214 ? 1.272 -0.930 -17.815 1.00 97.56 214 ASN A CA 1
ATOM 1571 C C . ASN A 1 214 ? 1.638 -1.562 -16.461 1.00 97.56 214 ASN A C 1
ATOM 1573 O O . ASN A 1 214 ? 0.766 -1.814 -15.623 1.00 97.56 214 ASN A O 1
ATOM 1577 N N . TYR A 1 215 ? 2.908 -1.903 -16.277 1.00 98.19 215 TYR A N 1
ATOM 1578 C CA . TYR A 1 215 ? 3.444 -2.557 -15.093 1.00 98.19 215 TYR A CA 1
ATOM 1579 C C . TYR A 1 215 ? 4.772 -1.911 -14.728 1.00 98.19 215 TYR A C 1
ATOM 1581 O O . TYR A 1 215 ? 5.478 -1.416 -15.599 1.00 98.19 215 TYR A O 1
ATOM 1589 N N . THR A 1 216 ? 5.129 -1.979 -13.456 1.00 97.81 216 THR A N 1
ATOM 1590 C CA . THR A 1 216 ? 6.435 -1.552 -12.954 1.00 97.81 216 THR A CA 1
ATOM 1591 C C . THR A 1 216 ? 7.021 -2.652 -12.085 1.00 97.81 216 THR A C 1
ATOM 1593 O O . THR A 1 216 ? 6.282 -3.415 -11.455 1.00 97.81 216 THR A O 1
ATOM 1596 N N . SER A 1 217 ? 8.344 -2.734 -12.038 1.00 97.44 217 SER A N 1
ATOM 1597 C CA . SER A 1 217 ? 9.129 -3.599 -11.168 1.00 97.44 217 SER A CA 1
ATOM 1598 C C . SER A 1 217 ? 9.817 -2.838 -10.031 1.00 97.44 217 SER A C 1
ATOM 1600 O O . SER A 1 217 ? 10.691 -3.406 -9.372 1.00 97.44 217 SER A O 1
ATOM 1602 N N . THR A 1 218 ? 9.498 -1.555 -9.834 1.00 97.44 218 THR A N 1
ATOM 1603 C CA . THR A 1 218 ? 10.206 -0.673 -8.888 1.00 97.44 218 THR A CA 1
ATOM 1604 C C . THR A 1 218 ? 9.360 -0.221 -7.702 1.00 97.44 218 THR A C 1
ATOM 1606 O O . THR A 1 218 ? 9.890 0.406 -6.786 1.00 97.44 218 THR A O 1
ATOM 1609 N N . PHE A 1 219 ? 8.072 -0.586 -7.649 1.00 98.12 219 PHE A N 1
ATOM 1610 C CA . PHE A 1 219 ? 7.225 -0.254 -6.504 1.00 98.12 219 PHE A CA 1
ATOM 1611 C C . PHE A 1 219 ? 7.766 -0.913 -5.229 1.00 98.12 219 PHE A C 1
ATOM 1613 O O . PHE A 1 219 ? 7.996 -2.123 -5.190 1.00 98.12 219 PHE A O 1
ATOM 1620 N N . ASN A 1 220 ? 7.979 -0.121 -4.182 1.00 98.00 220 ASN A N 1
ATOM 1621 C CA . ASN A 1 220 ? 8.644 -0.573 -2.967 1.00 98.00 220 ASN A CA 1
ATOM 1622 C C . ASN A 1 220 ? 8.109 0.114 -1.701 1.00 98.00 220 ASN A C 1
ATOM 1624 O O . ASN A 1 220 ? 7.037 0.724 -1.690 1.00 98.00 220 ASN A O 1
ATOM 1628 N N . GLY A 1 221 ? 8.859 -0.011 -0.608 1.00 97.19 221 GLY A N 1
ATOM 1629 C CA . GLY A 1 221 ? 8.538 0.615 0.662 1.00 97.19 221 GLY A CA 1
ATOM 1630 C C . GLY A 1 221 ? 7.699 -0.289 1.555 1.00 97.19 221 GLY A C 1
ATOM 1631 O O . GLY A 1 221 ? 7.147 -1.310 1.142 1.00 97.19 221 GLY A O 1
ATOM 1632 N N . THR A 1 222 ? 7.500 0.152 2.792 1.00 97.44 222 THR A N 1
ATOM 1633 C CA . THR A 1 222 ? 6.386 -0.339 3.616 1.00 97.44 222 THR A CA 1
ATOM 1634 C C . THR A 1 222 ? 5.033 -0.085 2.936 1.00 97.44 222 THR A C 1
ATOM 1636 O O . THR A 1 222 ? 4.093 -0.845 3.146 1.00 97.44 222 THR A O 1
ATOM 1639 N N . SER A 1 223 ? 4.964 0.891 2.023 1.00 97.69 223 SER A N 1
ATOM 1640 C CA . SER A 1 223 ? 3.849 1.120 1.096 1.00 97.69 223 SER A CA 1
ATOM 1641 C C . SER A 1 223 ? 3.591 -0.041 0.120 1.00 97.69 223 SER A C 1
ATOM 1643 O O . SER A 1 223 ? 2.459 -0.192 -0.346 1.00 97.69 223 SER A O 1
ATOM 1645 N N . ALA A 1 224 ? 4.597 -0.870 -0.179 1.00 98.50 224 ALA A N 1
ATOM 1646 C CA . ALA A 1 224 ? 4.453 -2.132 -0.907 1.00 98.50 224 ALA A CA 1
ATOM 1647 C C . ALA A 1 224 ? 4.262 -3.336 0.020 1.00 98.50 224 ALA A C 1
ATOM 1649 O O . ALA A 1 224 ? 3.592 -4.282 -0.372 1.00 98.50 224 ALA A O 1
ATOM 1650 N N . ALA A 1 225 ? 4.763 -3.282 1.255 1.00 98.62 225 ALA A N 1
ATOM 1651 C CA . ALA A 1 225 ? 4.553 -4.340 2.239 1.00 98.62 225 ALA A CA 1
ATOM 1652 C C . ALA A 1 225 ? 3.103 -4.403 2.750 1.00 98.62 225 ALA A C 1
ATOM 1654 O O . ALA A 1 225 ? 2.514 -5.481 2.763 1.00 98.62 225 ALA A O 1
ATOM 1655 N N . ALA A 1 226 ? 2.506 -3.264 3.119 1.00 98.50 226 ALA A N 1
ATOM 1656 C CA . ALA A 1 226 ? 1.124 -3.185 3.599 1.00 98.50 226 ALA A CA 1
ATOM 1657 C C . ALA A 1 226 ? 0.106 -3.904 2.686 1.00 98.50 226 ALA A C 1
ATOM 1659 O O . ALA A 1 226 ? -0.685 -4.675 3.207 1.00 98.50 226 ALA A O 1
ATOM 1660 N N . PRO A 1 227 ? 0.109 -3.734 1.348 1.00 98.38 227 PRO A N 1
ATOM 1661 C CA . PRO A 1 227 ? -0.829 -4.433 0.461 1.00 98.38 227 PRO A CA 1
ATOM 1662 C C . PRO A 1 227 ? -0.530 -5.923 0.234 1.00 98.38 227 PRO A C 1
ATOM 1664 O O . PRO A 1 227 ? -1.291 -6.580 -0.475 1.00 98.38 227 PRO A O 1
ATOM 1667 N N . THR A 1 228 ? 0.571 -6.462 0.773 1.00 98.06 228 THR A N 1
ATOM 1668 C CA . THR A 1 228 ? 0.826 -7.918 0.765 1.00 98.06 228 THR A CA 1
ATOM 1669 C C . THR A 1 228 ? 0.198 -8.651 1.948 1.00 98.06 228 THR A C 1
ATOM 1671 O O . THR A 1 228 ? 0.16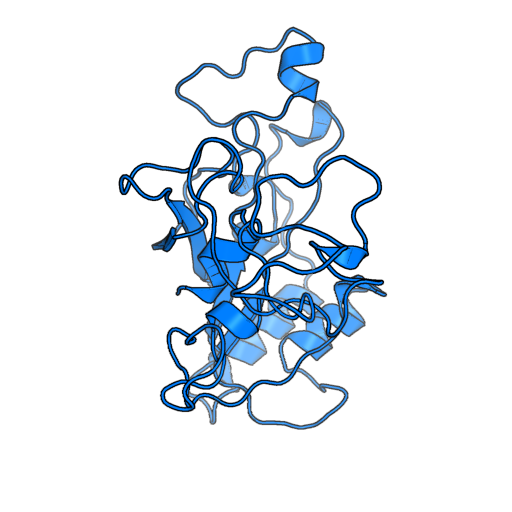0 -9.882 1.933 1.00 98.06 228 THR A O 1
ATOM 1674 N N . VAL A 1 229 ? -0.262 -7.899 2.952 1.00 96.94 229 VAL A N 1
ATOM 1675 C CA . VAL A 1 229 ? -0.921 -8.370 4.175 1.00 96.94 229 VAL A CA 1
ATOM 1676 C C . VAL A 1 229 ? -2.425 -8.189 4.024 1.00 96.94 229 VAL A C 1
ATOM 1678 O O . VAL A 1 229 ? -3.148 -9.166 4.315 1.00 96.94 229 VAL A O 1
#

Mean predicted aligned error: 5.36 Å

pLDDT: mean 90.01, std 13.2, range [45.16, 98.81]

Sequence (229 aa):
MAGIIAAKGLNGIGVRGVAYNASLIGYNYLENSTYENQIKSWGTEPPIPVNVDIYNMSYGRGYGGEAEKYTFADYLEASLEDALIYGVENLRGGKGAIYVQSAGNGFNDYPAENSGVNCGTKLTCTSIAIDDNQSVPHIIQVSSLNANGLRSTYSTTGPSVWVAGFGGEYGTMTPAVMTTDDTGCEKGYVGGSTGSPANAFESTDGHPENPNCNYTSTFNGTSAAAPTV

Secondary structure (DSSP, 8-state):
-HHHHHPPPSSSSS---TTTT-------GGGS--HHHHHHHTTSS-SS----SEEEE-------STTTTTSPPPPPPHHHHHHHHHHHHHHHHHT--EEEEE--S-TT-HHHHHTT----SSS-SSBGGG-GGGTSTTEEEEEEE-TTSSBPTT--B-TTEEEEEE--S-SSSS--EEEE--SSTTSHHHHT--SS-SSGGG-TT-BTTBTT--EEEEE-SHHHHGGG-

Solvent-accessible surface area (backbone atoms only — not comparable to full-atom values): 12396 Å² total; per-residue (Å²): 90,70,24,39,30,32,21,57,48,96,72,91,56,92,56,62,14,82,44,31,82,56,87,86,85,87,73,74,40,87,81,56,81,41,72,69,44,51,37,20,68,64,64,55,81,31,98,66,91,68,95,59,58,69,45,79,36,57,58,75,88,84,79,91,48,84,81,50,47,83,41,71,40,64,81,56,57,65,73,58,49,53,43,45,51,48,24,46,56,50,33,58,86,54,69,21,38,42,38,34,25,18,38,38,61,33,20,68,43,58,69,41,55,73,69,71,49,74,59,55,100,85,44,49,47,25,44,32,56,44,40,32,77,48,70,45,91,70,43,46,24,13,23,16,18,21,86,84,75,41,74,19,81,38,30,16,43,53,90,58,57,73,48,73,18,62,4,19,46,64,27,55,96,44,57,26,34,67,27,55,38,42,81,33,42,74,33,44,76,29,20,54,51,94,64,81,55,66,39,76,69,33,30,56,89,31,16,99,93,32,64,51,18,42,41,34,50,47,50,32,42,8,37,30,2,24,44,65,106

Radius of gyration: 18.35 Å; Cα contacts (8 Å, |Δi|>4): 519; chains: 1; bounding box: 48×34×47 Å